Protein AF-A0A819FKQ2-F1 (afdb_monomer)

Mean predicted aligned error: 14.6 Å

Secondary structure (DSSP, 8-state):
-PPTT--EEEEEEEE-TTSSS--EEEEEEEETTS-BPPPEE-S-SEEEEEE-TTEEEEEEEEEEETTTEEEEEEEEEEE---GGGTTS---S-EEEEEEEEEE-TTT-SEEEEEEEEE-HHHHHHHTT--S--S-TTEEEEEE-SSSS-SEEEEETTTEEEEEETTEEEE-TT-EEEEEEEEEGGGGGTSS--

Nearest PDB structures (foldseek):
  7yww-assembly1_A  TM=7.918E-01  e=5.284E-02  Oryza sativa
  1ouw-assembly2_C  TM=7.781E-01  e=6.868E-02  Calystegia sepium
  1ouw-assembly1_B  TM=7.744E-01  e=2.830E-01  Calystegia sepium
  5xfi-assembly1_B  TM=7.661E-01  e=3.143E-01  Calystegia sepium
  3x0u-assembly2_B  TM=8.220E-01  e=4.085E-01  Vibrio parahaemolyticus M0605

Organism: NCBI:txid392033

pLDDT: mean 81.66, std 12.56, range [41.19, 96.44]

Sequence (193 aa):
MLNSNEEINKINLYQNLHQTNFNIVGIQFYTTNGRKTNVFGSNDGHFITESFEYYTFGYARGRQKKEKGVEMLQFIWFKQSSMEEQIATVPRKMLEMCEFTYTSLQDLKFVHANGIESSWYDLKHKFNRQGVECDSTASYYEKISKRGPELFAIVNNTSVFYHDNNKWSKYRSAANITCNLIPWSDTNLLKEP

Radius of gyration: 20.61 Å; Cα contacts (8 Å, |Δi|>4): 364; chains: 1; bounding box: 51×34×52 Å

Structure (mmCIF, N/CA/C/O backbone):
data_AF-A0A819FKQ2-F1
#
_entry.id   AF-A0A819FKQ2-F1
#
loop_
_atom_site.group_PDB
_atom_site.id
_atom_site.type_symbol
_atom_site.label_atom_id
_atom_site.label_alt_id
_atom_site.label_comp_id
_atom_site.label_asym_id
_atom_site.label_entity_id
_atom_site.label_seq_id
_atom_site.pdbx_PDB_ins_code
_atom_site.Cartn_x
_atom_site.Cartn_y
_atom_site.Cartn_z
_atom_site.occupancy
_atom_site.B_iso_or_equiv
_atom_site.auth_seq_id
_atom_site.auth_comp_id
_atom_site.auth_asym_id
_atom_site.auth_atom_id
_atom_site.pdbx_PDB_model_num
ATOM 1 N N . MET A 1 1 ? -25.771 -2.049 15.105 1.00 78.38 1 MET A N 1
ATOM 2 C CA . MET A 1 1 ? -25.857 -2.431 13.680 1.00 78.38 1 MET A CA 1
ATOM 3 C C . MET A 1 1 ? -26.210 -1.202 12.857 1.00 78.38 1 MET A C 1
ATOM 5 O O . MET A 1 1 ? -26.939 -0.345 13.357 1.00 78.38 1 MET A O 1
ATOM 9 N N . LEU A 1 2 ? -25.646 -1.093 11.652 1.00 85.12 2 LEU A N 1
ATOM 10 C CA . LEU A 1 2 ? -26.015 -0.060 10.679 1.00 85.12 2 LEU A CA 1
ATOM 11 C C . LEU A 1 2 ? -27.364 -0.419 10.047 1.00 85.12 2 LEU A C 1
ATOM 13 O O . LEU A 1 2 ? -27.685 -1.603 9.927 1.00 85.12 2 LEU A O 1
ATOM 17 N N . ASN A 1 3 ? -28.157 0.590 9.699 1.00 89.50 3 ASN A N 1
ATOM 18 C CA . ASN A 1 3 ? -29.374 0.385 8.922 1.00 89.50 3 ASN A CA 1
ATOM 19 C C . ASN A 1 3 ? -29.013 0.075 7.459 1.00 89.50 3 ASN A C 1
ATOM 21 O O . ASN A 1 3 ? -27.889 0.330 7.023 1.00 89.50 3 ASN A O 1
ATOM 25 N N . SER A 1 4 ? -29.966 -0.441 6.679 1.00 85.06 4 SER A N 1
ATOM 26 C CA . SER A 1 4 ? -29.779 -0.583 5.229 1.00 85.06 4 SER A CA 1
ATOM 27 C C . SER A 1 4 ? -29.410 0.770 4.608 1.00 85.06 4 SER A C 1
ATOM 29 O O . SER A 1 4 ? -30.073 1.768 4.889 1.00 85.06 4 SER A O 1
ATOM 31 N N . ASN A 1 5 ? -28.371 0.789 3.768 1.00 83.94 5 ASN A N 1
ATOM 32 C CA . ASN A 1 5 ? -27.800 1.979 3.109 1.00 83.94 5 ASN A CA 1
ATOM 33 C C . ASN A 1 5 ? -27.157 3.014 4.043 1.00 83.94 5 ASN A C 1
ATOM 35 O O . ASN A 1 5 ? -26.833 4.120 3.617 1.00 83.94 5 ASN A O 1
ATOM 39 N N . GLU A 1 6 ? -26.975 2.683 5.318 1.00 87.50 6 GLU A N 1
ATOM 40 C CA . GLU A 1 6 ? -26.230 3.535 6.226 1.00 87.50 6 GLU A CA 1
ATOM 41 C C . GLU A 1 6 ? -24.769 3.109 6.284 1.00 87.50 6 GLU A C 1
ATOM 43 O O . GLU A 1 6 ? -24.449 1.943 6.515 1.00 87.50 6 GLU A O 1
ATOM 48 N N . GLU A 1 7 ? -23.883 4.085 6.143 1.00 88.94 7 GLU A N 1
ATOM 49 C CA . GLU A 1 7 ? -22.445 3.867 6.074 1.00 88.94 7 GLU A CA 1
ATOM 50 C C . GLU A 1 7 ? -21.743 4.723 7.121 1.00 88.94 7 GLU A C 1
ATOM 52 O O . GLU A 1 7 ? -22.277 5.737 7.571 1.00 88.94 7 GLU A O 1
ATOM 57 N N . ILE A 1 8 ? -20.536 4.326 7.514 1.00 89.62 8 ILE A N 1
ATOM 58 C CA . ILE A 1 8 ? -19.677 5.138 8.377 1.00 89.62 8 ILE A CA 1
ATOM 59 C C . ILE A 1 8 ? -18.923 6.130 7.485 1.00 89.62 8 ILE A C 1
ATOM 61 O O . ILE A 1 8 ? -18.236 5.712 6.559 1.00 89.62 8 ILE A O 1
ATOM 65 N N . ASN A 1 9 ? -19.029 7.430 7.759 1.00 87.06 9 ASN A N 1
ATOM 66 C CA . ASN A 1 9 ? -18.394 8.4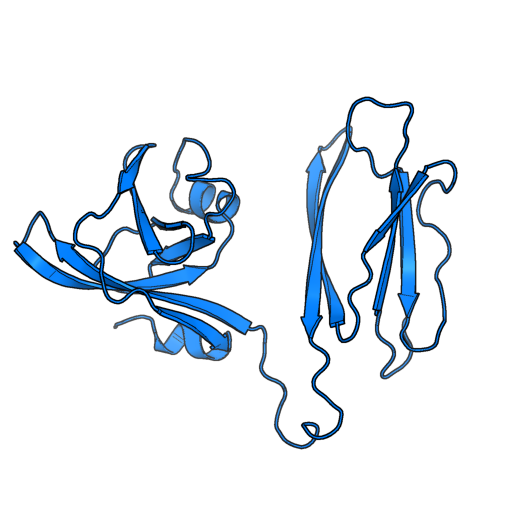96 6.965 1.00 87.06 9 ASN A CA 1
ATOM 67 C C . ASN A 1 9 ? -17.375 9.330 7.759 1.00 87.06 9 ASN A C 1
ATOM 69 O O . ASN A 1 9 ? -16.704 10.199 7.207 1.00 87.06 9 ASN A O 1
ATOM 73 N N . LYS A 1 10 ? -17.254 9.084 9.065 1.00 88.94 10 LYS A N 1
ATOM 74 C CA . LYS A 1 10 ? -16.278 9.757 9.919 1.00 88.94 10 LYS A CA 1
ATOM 75 C C . LYS A 1 10 ? -15.911 8.884 11.111 1.00 88.94 10 LYS A C 1
ATOM 77 O O . LYS A 1 10 ? -16.770 8.229 11.710 1.00 88.94 10 LYS A O 1
ATOM 82 N N . ILE A 1 11 ? -14.627 8.904 11.460 1.00 89.12 11 ILE A N 1
ATOM 83 C CA . ILE A 1 11 ? -14.084 8.218 12.629 1.00 89.12 11 ILE A CA 1
ATOM 84 C C . ILE A 1 11 ? -13.375 9.243 13.507 1.00 89.12 11 ILE A C 1
ATOM 86 O O . ILE A 1 11 ? -12.532 10.021 13.063 1.00 89.12 11 ILE A O 1
ATOM 90 N N . ASN A 1 12 ? -13.739 9.221 14.780 1.00 89.31 12 ASN A N 1
ATOM 91 C CA . ASN A 1 12 ? -13.099 9.979 15.833 1.00 89.31 12 ASN A CA 1
ATOM 92 C C . ASN A 1 12 ? -12.151 9.057 16.593 1.00 89.31 12 ASN A C 1
ATOM 94 O O . ASN A 1 12 ? -12.589 8.028 17.111 1.00 89.31 12 ASN A O 1
ATOM 98 N N . LEU A 1 13 ? -10.886 9.450 16.701 1.00 86.88 13 LEU A N 1
ATOM 99 C CA . LEU A 1 13 ? -9.883 8.784 17.522 1.00 86.88 13 LEU A CA 1
ATOM 100 C C . LEU A 1 13 ? -9.562 9.662 18.733 1.00 86.88 13 LEU A C 1
ATOM 102 O O . LEU A 1 13 ? -9.388 10.874 18.612 1.00 86.88 13 LEU A O 1
ATOM 106 N N . TYR A 1 14 ? -9.485 9.045 19.908 1.00 85.06 14 TYR A N 1
ATOM 107 C CA . TYR A 1 14 ? -9.128 9.715 21.155 1.00 85.06 14 TYR A CA 1
ATOM 108 C C . TYR A 1 14 ? -7.73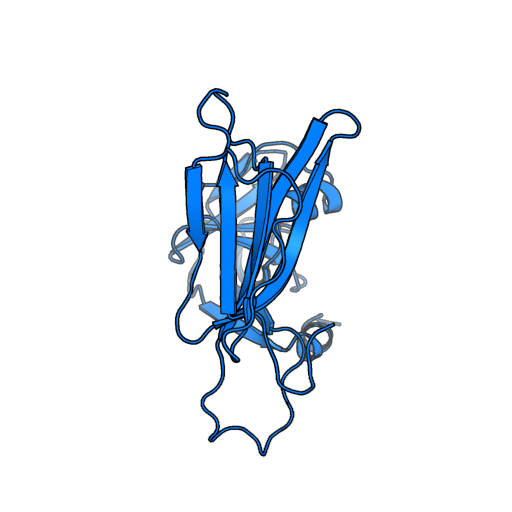4 9.260 21.561 1.00 85.06 14 TYR A C 1
ATOM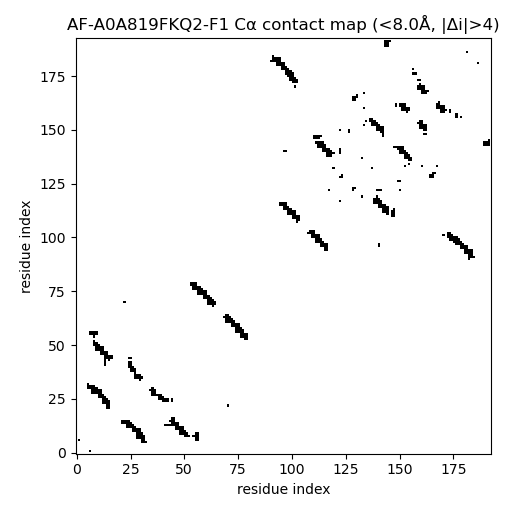 110 O O . TYR A 1 14 ? -7.515 8.065 21.754 1.00 85.06 14 TYR A O 1
ATOM 118 N N . GLN A 1 15 ? -6.796 10.196 21.690 1.00 81.69 15 GLN A N 1
ATOM 119 C CA . GLN A 1 15 ? -5.411 9.917 22.067 1.00 81.69 15 GLN A CA 1
ATOM 120 C C . GLN A 1 15 ? -5.117 10.423 23.481 1.00 81.69 15 GLN A C 1
ATOM 122 O O . GLN A 1 15 ? -5.452 11.554 23.830 1.00 81.69 15 GLN A O 1
ATOM 127 N N . ASN A 1 16 ? -4.423 9.623 24.291 1.00 80.50 16 ASN A N 1
ATOM 128 C CA . ASN A 1 16 ? -3.904 10.094 25.575 1.00 80.50 16 ASN A CA 1
ATOM 129 C C . ASN A 1 16 ? -2.637 10.945 25.371 1.00 80.50 16 ASN A C 1
ATOM 131 O O . ASN A 1 16 ? -1.602 10.417 24.967 1.00 80.50 16 ASN A O 1
ATOM 135 N N . LEU A 1 17 ? -2.704 12.248 25.672 1.00 75.19 17 LEU A N 1
ATOM 136 C CA . LEU A 1 17 ? -1.563 13.167 25.527 1.00 75.19 17 LEU A CA 1
ATOM 137 C C . LEU A 1 17 ? -0.499 13.029 26.619 1.00 75.19 17 LEU A C 1
ATOM 139 O O . LEU A 1 17 ? 0.619 13.506 26.447 1.00 75.19 17 LEU A O 1
ATOM 143 N N . HIS A 1 18 ? -0.821 12.396 27.745 1.00 76.81 18 HIS A N 1
ATOM 144 C CA . HIS A 1 18 ? 0.130 12.223 28.844 1.00 76.81 18 HIS A CA 1
ATOM 145 C C . HIS A 1 18 ? 1.130 11.088 28.588 1.00 76.81 18 HIS A C 1
ATOM 147 O O . HIS A 1 18 ? 2.005 10.836 29.415 1.00 76.81 18 HIS A O 1
ATOM 153 N N . GLN A 1 19 ? 1.012 10.393 27.454 1.00 66.31 19 GLN A N 1
ATOM 154 C CA . GLN A 1 19 ? 1.926 9.337 27.044 1.00 66.31 19 GLN A CA 1
ATOM 155 C C . GLN A 1 19 ? 2.723 9.781 25.818 1.00 66.31 19 GLN A C 1
ATOM 157 O O . GLN A 1 19 ? 2.181 10.322 24.861 1.00 66.31 19 GLN A O 1
ATOM 162 N N . THR A 1 20 ? 4.029 9.518 25.837 1.00 58.25 20 THR A N 1
ATOM 163 C CA . THR A 1 20 ? 4.958 9.873 24.751 1.00 58.25 20 THR A CA 1
ATOM 164 C C . THR A 1 20 ? 4.762 9.041 23.482 1.00 58.25 20 THR A C 1
ATOM 166 O O . THR A 1 20 ? 5.283 9.397 22.430 1.00 58.25 20 THR A O 1
ATOM 169 N N . ASN A 1 21 ? 4.000 7.948 23.562 1.00 66.38 21 ASN A N 1
ATOM 170 C CA . ASN A 1 21 ? 3.657 7.102 22.426 1.00 66.38 21 ASN A CA 1
ATOM 171 C C . ASN A 1 21 ? 2.229 7.407 21.965 1.00 66.38 21 ASN A C 1
ATOM 173 O O . ASN A 1 21 ? 1.344 7.600 22.798 1.00 66.38 21 ASN A O 1
ATOM 177 N N . PHE A 1 22 ? 1.998 7.399 20.649 1.00 66.56 22 PHE A N 1
ATOM 178 C CA . PHE A 1 22 ? 0.666 7.536 20.058 1.00 66.56 22 PHE A CA 1
ATOM 179 C C . PHE A 1 22 ? -0.226 6.377 20.524 1.00 66.56 22 PHE A C 1
ATOM 181 O O . PHE A 1 22 ? -0.156 5.273 19.988 1.00 66.56 22 PHE A O 1
ATOM 188 N N . ASN A 1 23 ? -1.006 6.611 21.581 1.00 75.31 23 ASN A N 1
ATOM 189 C CA . ASN A 1 23 ? -1.866 5.609 22.192 1.00 75.31 23 ASN A CA 1
ATOM 190 C C . ASN A 1 23 ? -3.327 6.029 22.041 1.00 75.31 23 ASN A C 1
ATOM 192 O O . ASN A 1 23 ? -3.789 6.966 22.702 1.00 75.31 23 ASN A O 1
ATOM 196 N N . ILE A 1 24 ? -4.033 5.339 21.146 1.00 78.88 24 ILE A N 1
ATOM 197 C CA . ILE A 1 24 ? -5.467 5.516 20.954 1.00 78.88 24 ILE A CA 1
ATOM 198 C C . ILE A 1 24 ? -6.189 4.858 22.127 1.00 78.88 24 ILE A C 1
ATOM 200 O O . ILE A 1 24 ? -6.173 3.640 22.284 1.00 78.88 24 ILE A O 1
ATOM 204 N N . VAL A 1 25 ? -6.827 5.682 22.950 1.00 84.44 25 VAL A N 1
ATOM 205 C CA . VAL A 1 25 ? -7.595 5.254 24.121 1.00 84.44 25 VAL A CA 1
ATOM 206 C C . VAL A 1 25 ? -9.081 5.129 23.840 1.00 84.44 25 VAL A C 1
ATOM 208 O O . VAL A 1 25 ? -9.775 4.480 24.617 1.00 84.44 25 VAL A O 1
ATOM 211 N N . GLY A 1 26 ? -9.569 5.701 22.739 1.00 86.44 26 GLY A N 1
ATOM 212 C CA . GLY A 1 26 ? -10.973 5.611 22.366 1.00 86.44 26 GLY A CA 1
ATOM 213 C C . GLY A 1 26 ? -11.215 5.743 20.871 1.00 86.44 26 GLY A C 1
ATOM 214 O O . GLY A 1 26 ? -10.432 6.362 20.150 1.00 86.44 26 GLY A O 1
ATOM 215 N N . ILE A 1 27 ? -12.338 5.195 20.415 1.00 89.81 27 ILE A N 1
ATOM 216 C CA . ILE A 1 27 ? -12.826 5.338 19.041 1.00 89.81 27 ILE A CA 1
ATOM 217 C C . ILE A 1 27 ? -14.335 5.585 19.023 1.00 89.81 27 ILE A C 1
ATOM 219 O O . ILE A 1 27 ? -15.085 5.001 19.805 1.00 89.81 27 ILE A O 1
ATOM 223 N N . GLN A 1 28 ? -14.795 6.445 18.120 1.00 92.50 28 GLN A N 1
ATOM 224 C CA . GLN A 1 28 ? -16.214 6.699 17.887 1.00 92.50 28 GLN A CA 1
ATOM 225 C C . GLN A 1 28 ? -16.494 6.821 16.391 1.00 92.50 28 GLN A C 1
ATOM 227 O O . GLN A 1 28 ? -15.731 7.439 15.654 1.00 92.50 28 GLN A O 1
ATOM 232 N N . PHE A 1 29 ? -17.610 6.249 15.949 1.00 91.75 29 PHE A N 1
ATOM 233 C CA . PHE A 1 29 ? -18.01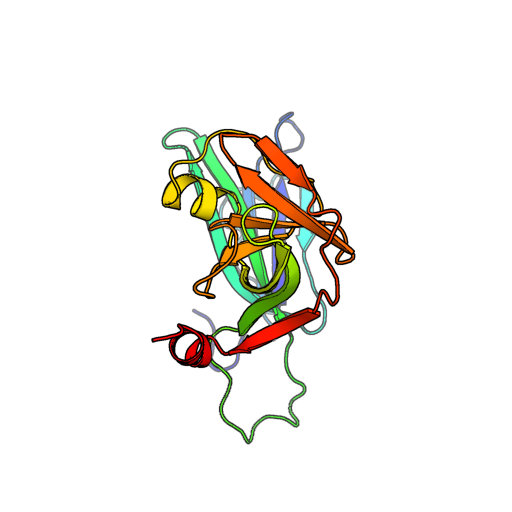0 6.233 14.546 1.00 91.75 29 PHE A CA 1
ATOM 234 C C . PHE A 1 29 ? -19.210 7.145 14.321 1.00 91.75 29 PHE A C 1
ATOM 236 O O . PHE A 1 29 ? -20.103 7.225 15.169 1.00 91.75 29 PHE A O 1
ATOM 243 N N . TYR A 1 30 ? -19.231 7.789 13.160 1.00 92.06 30 TYR A N 1
ATOM 244 C CA . TYR A 1 30 ? -20.318 8.626 12.667 1.00 92.06 30 TYR A CA 1
ATOM 245 C C . TYR A 1 30 ? -20.816 8.065 11.350 1.00 92.06 30 TYR A C 1
ATOM 247 O O . TYR A 1 30 ? -20.027 7.549 10.554 1.00 92.06 30 TYR A O 1
ATOM 255 N N . THR A 1 31 ? -22.121 8.165 11.138 1.00 91.62 31 THR A N 1
ATOM 256 C CA . THR A 1 31 ? -22.766 7.625 9.951 1.00 91.62 31 THR A CA 1
ATOM 257 C C . THR A 1 31 ? -23.278 8.709 9.016 1.00 91.62 31 THR A C 1
ATOM 259 O O . THR A 1 31 ? -23.500 9.855 9.416 1.00 91.62 31 THR A O 1
ATOM 262 N N . THR A 1 32 ? -23.540 8.320 7.769 1.00 85.69 32 THR A N 1
ATOM 263 C CA . THR A 1 32 ? -24.169 9.163 6.740 1.00 85.69 32 THR A CA 1
ATOM 264 C C . THR A 1 32 ? -25.534 9.719 7.158 1.00 85.69 32 THR A C 1
ATOM 266 O O . THR A 1 32 ? -25.914 10.795 6.710 1.00 85.69 32 THR A O 1
ATOM 269 N N . ASN A 1 33 ? -26.230 9.059 8.089 1.00 89.81 33 ASN A N 1
ATOM 270 C CA . ASN A 1 33 ? -27.509 9.511 8.649 1.00 89.81 33 ASN A CA 1
ATOM 271 C C . ASN A 1 33 ? -27.356 10.407 9.893 1.00 89.81 33 ASN A C 1
ATOM 273 O O . ASN A 1 33 ? -28.326 10.644 10.612 1.00 89.81 33 ASN A O 1
ATOM 277 N N . GLY A 1 34 ? -26.138 10.851 10.210 1.00 89.81 34 GLY A N 1
ATOM 278 C CA . GLY A 1 34 ? -25.860 11.690 11.376 1.00 89.81 34 GLY A CA 1
ATOM 279 C C . GLY A 1 34 ? -25.923 10.954 12.718 1.00 89.81 34 GLY A C 1
ATOM 280 O O . GLY A 1 34 ? -25.844 11.595 13.770 1.00 89.81 34 GLY A O 1
ATOM 281 N N . ARG A 1 35 ? -26.038 9.615 12.725 1.00 93.62 35 ARG A N 1
ATOM 282 C CA . ARG A 1 35 ? -25.929 8.836 13.965 1.00 93.62 35 ARG A CA 1
ATOM 283 C C . ARG A 1 35 ? -24.468 8.770 14.392 1.00 93.62 35 ARG A C 1
ATOM 285 O O . ARG A 1 35 ? -23.560 8.759 13.566 1.00 93.62 35 ARG A O 1
ATOM 292 N N . LYS A 1 36 ? -24.249 8.671 15.700 1.00 93.56 36 LYS A N 1
ATOM 293 C CA . LYS A 1 36 ? -22.932 8.404 16.283 1.00 93.56 36 LYS A CA 1
ATOM 294 C C . LYS A 1 36 ? -23.009 7.239 17.254 1.00 93.56 36 LYS A C 1
ATOM 296 O O . LYS A 1 36 ? -24.028 7.057 17.923 1.00 93.56 36 LYS A O 1
ATOM 301 N N . THR A 1 37 ? -21.943 6.455 17.340 1.00 91.19 37 THR A N 1
ATOM 302 C CA . THR A 1 37 ? -21.826 5.413 18.366 1.00 91.19 37 THR A CA 1
ATOM 303 C C . THR A 1 37 ? -21.465 6.022 19.719 1.00 91.19 37 THR A C 1
ATOM 305 O O . THR A 1 37 ? -21.018 7.169 19.809 1.00 91.19 37 THR A O 1
ATOM 308 N N . ASN A 1 38 ? -21.586 5.232 20.786 1.00 91.25 38 ASN A N 1
ATOM 309 C CA . ASN A 1 38 ? -20.828 5.511 22.004 1.00 91.25 38 ASN A CA 1
ATOM 310 C C . ASN A 1 38 ? -19.322 5.421 21.708 1.00 91.25 38 ASN A C 1
ATOM 312 O O . ASN A 1 38 ? -18.911 4.795 20.723 1.00 91.25 38 ASN A O 1
ATOM 316 N N . VAL A 1 39 ? -18.514 6.062 22.550 1.00 87.81 39 VAL A N 1
ATOM 317 C CA . VAL A 1 39 ? -17.059 5.901 22.499 1.00 87.81 39 VAL A CA 1
ATOM 318 C C . VAL A 1 39 ? -16.726 4.497 22.994 1.00 87.81 39 VAL A C 1
ATOM 320 O O . VAL A 1 39 ? -17.143 4.101 24.081 1.00 87.81 39 VAL A O 1
ATOM 323 N N . PHE A 1 40 ? -15.987 3.738 22.194 1.00 84.69 40 PHE A N 1
ATOM 324 C CA . PHE A 1 40 ? -15.392 2.479 22.621 1.00 84.69 40 PHE A CA 1
ATOM 325 C C . PHE A 1 40 ? -14.016 2.790 23.209 1.00 84.69 40 PHE A C 1
ATOM 327 O O . PHE A 1 40 ? -13.126 3.192 22.464 1.00 84.69 40 PHE A O 1
ATOM 334 N N . GLY A 1 41 ? -13.858 2.637 24.526 1.00 86.38 41 GLY A N 1
ATOM 335 C CA . GLY A 1 41 ? -12.649 3.019 25.266 1.00 86.38 41 GLY A CA 1
ATOM 336 C C . GLY A 1 41 ? -12.887 4.219 26.189 1.00 86.38 41 GLY A C 1
ATOM 337 O O . GLY A 1 41 ? -13.944 4.308 26.809 1.00 86.38 41 GLY A O 1
ATOM 338 N N . SER A 1 42 ? -11.914 5.126 26.287 1.00 81.12 42 SER A N 1
ATOM 339 C CA . SER A 1 42 ? -11.983 6.375 27.058 1.00 81.12 42 SER A CA 1
ATOM 340 C C . SER A 1 42 ? -12.129 7.589 26.132 1.00 81.12 42 SER A C 1
ATOM 342 O O . SER A 1 42 ? -11.542 7.649 25.051 1.00 81.12 42 SER A O 1
ATOM 344 N N . ASN A 1 43 ? -12.920 8.567 26.574 1.00 79.88 43 ASN A N 1
ATOM 345 C CA . ASN A 1 43 ? -13.079 9.881 25.951 1.00 79.88 43 ASN A CA 1
ATOM 346 C C . ASN A 1 43 ? -12.231 10.971 26.635 1.00 79.88 43 ASN A C 1
ATOM 348 O O . ASN A 1 43 ? -12.366 12.138 26.280 1.00 79.88 43 ASN A O 1
ATOM 352 N N . ASP A 1 44 ? -11.359 10.599 27.578 1.00 78.50 44 ASP A N 1
ATOM 353 C CA . ASP A 1 44 ? -10.479 11.516 28.322 1.00 78.50 44 ASP A CA 1
ATOM 354 C C . ASP A 1 44 ? -9.269 11.975 27.486 1.00 78.50 44 ASP A C 1
ATOM 356 O O . ASP A 1 44 ? -8.426 12.746 27.941 1.00 78.50 44 ASP A O 1
ATOM 360 N N . GLY A 1 45 ? -9.149 11.461 26.260 1.00 71.44 45 GLY A N 1
ATOM 361 C CA . GLY A 1 45 ? -8.094 11.807 25.318 1.00 71.44 45 GLY A CA 1
ATOM 362 C C . GLY A 1 45 ? -8.394 13.056 24.488 1.00 71.44 45 GLY A C 1
ATOM 363 O O . GLY A 1 45 ? -9.545 13.445 24.291 1.00 71.44 45 GLY A O 1
ATOM 364 N N . HIS A 1 46 ? -7.342 13.647 23.920 1.00 74.06 46 HIS A N 1
ATOM 365 C CA . HIS A 1 46 ? -7.497 14.661 22.884 1.00 74.06 46 HIS A CA 1
ATOM 366 C C . HIS A 1 46 ? -8.049 14.058 21.599 1.00 74.06 46 HIS A C 1
ATOM 368 O O . HIS A 1 46 ? -7.760 12.918 21.228 1.00 74.06 46 HIS A O 1
ATOM 374 N N . PHE A 1 47 ? -8.838 14.878 20.919 1.00 70.12 47 PHE A N 1
ATOM 375 C CA . PHE A 1 47 ? -9.579 14.495 19.739 1.00 70.12 47 PHE A CA 1
ATOM 376 C C . PHE A 1 47 ? -8.727 14.600 18.468 1.00 70.12 47 PHE A C 1
ATOM 378 O O . PHE A 1 47 ? -8.236 15.679 18.138 1.00 70.12 47 PHE A O 1
ATOM 385 N N . ILE A 1 48 ? -8.612 13.492 17.733 1.00 69.19 48 ILE A N 1
ATOM 386 C CA . ILE A 1 48 ? -8.085 13.447 16.368 1.00 69.19 48 ILE A CA 1
ATOM 387 C C . ILE A 1 48 ? -9.208 12.954 15.459 1.00 69.19 48 ILE A C 1
ATOM 389 O O . ILE A 1 48 ? -9.804 11.901 15.690 1.00 69.19 48 ILE A O 1
ATOM 393 N N . THR A 1 49 ? -9.524 13.742 14.435 1.00 65.94 49 THR A N 1
ATOM 394 C CA . THR A 1 49 ? -10.566 13.408 13.467 1.00 65.94 49 THR A CA 1
ATOM 395 C C . THR A 1 49 ? -9.946 12.914 12.177 1.00 65.94 49 THR A C 1
ATOM 397 O O . THR A 1 49 ? -9.060 13.564 11.632 1.00 65.94 49 THR A O 1
ATOM 400 N N . GLU A 1 50 ? -10.494 11.833 11.640 1.00 66.12 50 GLU A N 1
ATOM 401 C CA . GLU A 1 50 ? -10.339 11.486 10.234 1.00 66.12 50 GLU A CA 1
ATOM 402 C C . GLU A 1 50 ? -11.742 11.475 9.618 1.00 66.12 50 GLU A C 1
ATOM 404 O O . GLU A 1 50 ? -12.568 10.595 9.877 1.00 66.12 50 GLU A O 1
ATOM 409 N N . SER A 1 51 ? -12.060 12.535 8.875 1.00 63.38 51 SER A N 1
ATOM 410 C CA . SER A 1 51 ? -13.251 12.601 8.029 1.00 63.38 51 SER A CA 1
ATOM 411 C C . SER A 1 51 ? -12.816 12.924 6.616 1.00 63.38 51 SER A C 1
ATOM 413 O O . SER A 1 51 ? -12.107 13.906 6.402 1.00 63.38 51 SER A O 1
ATOM 415 N N . PHE A 1 52 ? -13.282 12.123 5.672 1.00 69.06 52 PHE A N 1
ATOM 416 C CA . PHE A 1 52 ? -13.014 12.312 4.260 1.00 69.06 52 PHE A CA 1
ATOM 417 C C . PHE A 1 52 ? -14.360 12.540 3.578 1.00 69.06 52 PHE A C 1
ATOM 419 O O . PHE A 1 52 ? -15.183 11.628 3.497 1.00 69.06 52 PHE A O 1
ATOM 426 N N . GLU A 1 53 ? -14.623 13.777 3.151 1.00 72.25 53 GLU A N 1
ATOM 427 C CA . GLU A 1 53 ? -15.827 14.072 2.372 1.00 72.25 53 GLU A CA 1
ATOM 428 C C . GLU A 1 53 ? -15.850 13.194 1.118 1.00 72.25 53 GLU A C 1
ATOM 430 O O . GLU A 1 53 ? -14.815 13.007 0.479 1.00 72.25 53 GLU A O 1
ATOM 435 N N . TYR A 1 54 ? -17.024 12.661 0.769 1.00 75.00 54 TYR A N 1
ATOM 436 C CA . TYR A 1 54 ? -17.221 11.743 -0.362 1.00 75.00 54 TYR A CA 1
ATOM 437 C C . TYR A 1 54 ? -16.556 10.371 -0.213 1.00 75.00 54 TYR A C 1
ATOM 439 O O . TYR A 1 54 ? -16.399 9.669 -1.209 1.00 75.00 54 TYR A O 1
ATOM 447 N N . TYR A 1 55 ? -16.173 9.964 0.999 1.00 78.69 55 TYR A N 1
ATOM 448 C CA . TYR A 1 55 ? -15.677 8.618 1.263 1.00 78.69 55 TYR A CA 1
ATOM 449 C C . TYR A 1 55 ? -16.461 7.932 2.380 1.00 78.69 55 TYR A C 1
ATOM 451 O O . TYR A 1 55 ? -16.929 8.559 3.332 1.00 78.69 55 TYR A O 1
ATOM 459 N N . THR A 1 56 ? -16.559 6.612 2.282 1.00 84.00 56 THR A N 1
ATOM 460 C CA . THR A 1 56 ? -17.116 5.743 3.313 1.00 84.00 56 THR A CA 1
ATOM 461 C C . THR A 1 56 ? -16.073 4.788 3.826 1.00 84.00 56 THR A C 1
ATOM 463 O O . THR A 1 56 ? -15.172 4.343 3.116 1.00 84.00 56 THR A O 1
ATOM 466 N N . PHE A 1 57 ? -16.170 4.489 5.108 1.00 82.25 57 PHE A N 1
ATOM 467 C CA . PHE A 1 57 ? -15.303 3.524 5.741 1.00 82.25 57 PHE A CA 1
ATOM 468 C C . PHE A 1 57 ? -15.612 2.130 5.193 1.00 82.25 57 PHE A C 1
ATOM 470 O O . PHE A 1 57 ? -16.733 1.635 5.303 1.00 82.25 57 PHE A O 1
ATOM 477 N N . GLY A 1 58 ? -14.590 1.497 4.626 1.00 80.81 58 GLY A N 1
ATOM 478 C CA . GLY A 1 58 ? -14.654 0.129 4.145 1.00 80.81 58 GLY A CA 1
ATOM 479 C C . GLY A 1 58 ? -14.332 -0.866 5.247 1.00 80.81 58 GLY A C 1
ATOM 480 O O . GLY A 1 58 ? -15.176 -1.646 5.682 1.00 80.81 58 GLY A O 1
ATOM 481 N N . TYR A 1 59 ? -13.076 -0.855 5.686 1.00 81.56 59 TYR A N 1
ATOM 482 C CA . TYR A 1 59 ? -12.595 -1.727 6.751 1.00 81.56 59 TYR A CA 1
ATOM 483 C C . TYR A 1 59 ? -11.385 -1.121 7.460 1.00 81.56 59 TYR A C 1
ATOM 485 O O . TYR A 1 59 ? -10.704 -0.238 6.941 1.00 81.56 59 TYR A O 1
ATOM 493 N N . ALA A 1 60 ? -11.104 -1.624 8.659 1.00 82.19 60 ALA A N 1
ATOM 494 C CA . ALA A 1 60 ? -9.897 -1.305 9.402 1.00 82.19 60 ALA A CA 1
ATOM 495 C C . ALA A 1 60 ? -9.000 -2.540 9.440 1.00 82.19 60 ALA A C 1
ATOM 497 O O . ALA A 1 60 ? -9.480 -3.667 9.582 1.00 82.19 60 ALA A O 1
ATOM 498 N N . ARG A 1 61 ? -7.691 -2.329 9.337 1.00 83.50 61 ARG A N 1
ATOM 499 C CA . ARG A 1 61 ? -6.685 -3.355 9.623 1.00 83.50 61 ARG A CA 1
ATOM 500 C C . ARG A 1 61 ? -5.712 -2.830 10.660 1.00 83.50 61 ARG A C 1
ATOM 502 O O . ARG A 1 61 ? -5.554 -1.625 10.812 1.00 83.50 61 ARG A O 1
ATOM 509 N N . GLY A 1 62 ? -5.066 -3.729 11.383 1.00 82.25 62 GLY A N 1
ATOM 510 C CA . GLY A 1 62 ? -4.164 -3.313 12.440 1.00 82.25 62 GLY A CA 1
ATOM 511 C C . GLY A 1 62 ? -3.290 -4.431 12.962 1.00 82.25 62 GLY A C 1
ATOM 512 O O . GLY A 1 62 ? -3.451 -5.597 12.602 1.00 82.25 62 GLY A O 1
ATOM 513 N N . ARG A 1 63 ? -2.361 -4.050 13.837 1.00 81.00 63 ARG A N 1
ATOM 514 C CA . ARG A 1 63 ? -1.486 -4.971 14.561 1.00 81.00 63 ARG A CA 1
ATOM 515 C C . ARG A 1 63 ? -1.784 -4.875 16.046 1.00 81.00 63 ARG A C 1
ATOM 517 O O . ARG A 1 63 ? -1.827 -3.780 16.600 1.00 81.00 63 ARG A O 1
ATOM 524 N N . GLN A 1 64 ? -1.947 -6.022 16.693 1.00 80.12 64 GLN A N 1
ATOM 525 C CA . GLN A 1 64 ? -2.097 -6.116 18.140 1.00 80.12 64 GLN A CA 1
ATOM 526 C C . GLN A 1 64 ? -0.818 -6.685 18.756 1.00 80.12 64 GLN A C 1
ATOM 528 O O . GLN A 1 64 ? -0.271 -7.676 18.271 1.00 80.12 64 GLN A O 1
ATOM 533 N N . LYS A 1 65 ? -0.359 -6.091 19.859 1.00 78.88 65 LYS A N 1
ATOM 534 C CA . LYS A 1 65 ? 0.642 -6.693 20.744 1.00 78.88 65 LYS A CA 1
ATOM 535 C C . LYS A 1 65 ? -0.075 -7.414 21.875 1.00 78.88 65 LYS A C 1
ATOM 537 O O . LYS A 1 65 ? -0.931 -6.830 22.536 1.00 78.88 65 LYS A O 1
ATOM 542 N N . LYS A 1 66 ? 0.327 -8.664 22.123 1.00 75.69 66 LYS A N 1
ATOM 543 C CA . LYS A 1 66 ? -0.314 -9.597 23.068 1.00 75.69 66 LYS A CA 1
ATOM 544 C C . LYS A 1 66 ? -0.564 -8.999 24.464 1.00 75.69 66 LYS A C 1
ATOM 546 O O . LYS A 1 66 ? -1.544 -9.355 25.099 1.00 75.69 66 LYS A O 1
ATOM 551 N N . GLU A 1 67 ? 0.276 -8.055 24.894 1.00 77.88 67 GLU A N 1
ATOM 552 C CA . GLU A 1 67 ? 0.230 -7.438 26.230 1.00 77.88 67 GLU A CA 1
ATOM 553 C C . GLU A 1 67 ? -0.055 -5.927 26.229 1.00 77.88 67 GLU A C 1
ATOM 555 O O . GLU A 1 67 ? -0.238 -5.339 27.289 1.00 77.88 67 GLU A O 1
ATOM 560 N N . LYS A 1 68 ? -0.066 -5.268 25.061 1.00 69.31 68 LYS A N 1
ATOM 561 C CA . LYS A 1 68 ? -0.153 -3.794 24.963 1.00 69.31 68 LYS A CA 1
ATOM 562 C C . LYS A 1 68 ? -1.356 -3.293 24.165 1.00 69.31 68 LYS A C 1
ATOM 564 O O . LYS A 1 68 ? -1.481 -2.095 23.949 1.00 69.31 68 LYS A O 1
ATOM 569 N N . GLY A 1 69 ? -2.233 -4.200 23.737 1.00 72.00 69 GLY A N 1
ATOM 570 C CA . GLY A 1 69 ? -3.404 -3.848 22.943 1.00 72.00 69 GLY A CA 1
ATOM 571 C C . GLY A 1 69 ? -3.053 -3.538 21.490 1.00 72.00 69 GLY A C 1
ATOM 572 O O . GLY A 1 69 ? -2.118 -4.112 20.921 1.00 72.00 69 GLY A O 1
ATOM 573 N N . VAL A 1 70 ? -3.859 -2.683 20.867 1.00 72.81 70 VAL A N 1
ATOM 574 C CA . VAL A 1 70 ? -3.725 -2.321 19.455 1.00 72.81 70 VAL A CA 1
ATOM 575 C C . VAL A 1 70 ? -2.553 -1.356 19.287 1.00 72.81 70 VAL A C 1
ATOM 577 O O . VAL A 1 70 ? -2.547 -0.270 19.849 1.00 72.81 70 VAL A O 1
ATOM 580 N N . GLU A 1 71 ? -1.541 -1.771 18.531 1.00 73.81 71 GLU A N 1
ATOM 581 C CA . GLU A 1 71 ? -0.322 -0.991 18.295 1.00 73.81 71 GLU A CA 1
ATOM 582 C C . GLU A 1 71 ? -0.447 -0.086 17.068 1.00 73.81 71 GLU A C 1
ATOM 584 O O . GLU A 1 71 ? 0.133 0.993 17.026 1.00 73.81 71 GLU A O 1
ATOM 589 N N . MET A 1 72 ? -1.180 -0.544 16.055 1.00 77.06 72 MET A N 1
ATOM 590 C CA . MET A 1 72 ? -1.379 0.184 14.809 1.00 77.06 72 MET A CA 1
ATOM 591 C C . MET A 1 72 ? -2.780 -0.098 14.282 1.00 77.06 72 MET A C 1
ATOM 593 O O . MET A 1 72 ? -3.219 -1.249 14.292 1.00 77.06 72 MET A O 1
ATOM 597 N N . LEU A 1 73 ? -3.447 0.953 13.813 1.00 79.12 73 LEU A N 1
ATOM 598 C CA . LEU A 1 73 ? -4.699 0.900 13.070 1.00 79.12 73 LEU A CA 1
ATOM 599 C C . LEU A 1 73 ? -4.527 1.685 11.780 1.00 79.12 73 LEU A C 1
ATOM 601 O O . LEU A 1 73 ? -4.010 2.797 11.789 1.00 79.12 73 LEU A O 1
ATOM 605 N N . GLN A 1 74 ? -4.993 1.099 10.689 1.00 82.00 74 GLN A N 1
ATOM 606 C CA . GLN A 1 74 ? -5.145 1.752 9.406 1.00 82.00 74 GLN A CA 1
ATOM 607 C C . GLN A 1 74 ? -6.603 1.624 8.977 1.00 82.00 74 GLN A C 1
ATOM 609 O O . GLN A 1 74 ? -7.143 0.514 8.913 1.00 82.00 74 GLN A O 1
ATOM 614 N N . PHE A 1 75 ? -7.223 2.758 8.670 1.00 83.25 75 PHE A N 1
ATOM 615 C CA . PHE A 1 75 ? -8.584 2.837 8.155 1.00 83.25 75 PHE A CA 1
ATOM 616 C C . PHE A 1 75 ? -8.538 2.925 6.633 1.00 83.25 75 PHE A C 1
ATOM 618 O O . PHE A 1 75 ? -7.809 3.741 6.073 1.00 83.25 75 PHE A O 1
ATOM 625 N N . ILE A 1 76 ? -9.290 2.055 5.967 1.00 80.75 76 ILE A N 1
ATOM 626 C CA . ILE A 1 76 ? -9.408 2.036 4.513 1.00 80.75 76 ILE A CA 1
ATOM 627 C C . ILE A 1 76 ? -10.763 2.618 4.140 1.00 80.75 76 ILE A C 1
ATOM 629 O O . ILE A 1 76 ? -11.805 2.165 4.622 1.00 80.75 76 ILE A O 1
ATOM 633 N N . TRP A 1 77 ? -10.721 3.624 3.274 1.00 83.31 77 TRP A N 1
ATOM 634 C CA . TRP A 1 77 ? -11.867 4.408 2.846 1.00 83.31 77 TRP A CA 1
ATOM 635 C C . TRP A 1 77 ? -12.136 4.173 1.358 1.00 83.31 77 TRP A C 1
ATOM 637 O O . TRP A 1 77 ? -11.204 4.103 0.558 1.00 83.31 77 TRP A O 1
ATOM 647 N N . PHE A 1 78 ? -13.405 4.070 0.979 1.00 79.06 78 PHE A N 1
ATOM 648 C CA . PHE A 1 78 ? -13.855 3.955 -0.405 1.00 79.06 78 PHE A CA 1
ATOM 649 C C . PHE A 1 78 ? -14.541 5.241 -0.832 1.00 79.06 78 PHE A C 1
ATOM 651 O O . PHE A 1 78 ? -15.323 5.799 -0.072 1.00 79.06 78 PHE A O 1
ATOM 658 N N . LYS A 1 79 ? -14.262 5.719 -2.045 1.00 79.31 79 LYS A N 1
ATOM 659 C CA . LYS A 1 79 ? -14.947 6.890 -2.591 1.00 79.31 79 LYS A CA 1
ATOM 660 C C . LYS A 1 79 ? -16.414 6.530 -2.841 1.00 79.31 79 LYS A C 1
ATOM 662 O O . LYS A 1 79 ? -16.688 5.536 -3.508 1.00 79.31 79 LYS A O 1
ATOM 667 N N . GLN A 1 80 ? -17.341 7.326 -2.320 1.00 70.00 80 GLN A N 1
ATOM 668 C CA . GLN A 1 80 ? -18.754 7.231 -2.661 1.00 70.00 80 GLN A CA 1
ATOM 669 C C . GLN A 1 80 ? -18.905 7.610 -4.136 1.00 70.00 80 GLN A C 1
ATOM 671 O O . GLN A 1 80 ? -18.723 8.772 -4.506 1.00 70.00 80 GLN A O 1
ATOM 676 N N . SER A 1 81 ? -19.200 6.625 -4.986 1.00 59.44 81 SER A N 1
ATOM 677 C CA . SER A 1 81 ? -19.687 6.892 -6.340 1.00 59.44 81 SER A CA 1
ATOM 678 C C . SER A 1 81 ? -20.927 7.775 -6.231 1.00 59.44 81 SER A C 1
ATOM 680 O O . SER A 1 81 ? -21.827 7.487 -5.435 1.00 59.44 81 SER A O 1
ATOM 682 N N . SER A 1 82 ? -20.977 8.867 -6.996 1.00 53.16 82 SER A N 1
ATOM 683 C CA . SER A 1 82 ? -22.187 9.680 -7.097 1.00 53.16 82 SER A CA 1
ATOM 684 C C . SER A 1 82 ? -23.361 8.777 -7.487 1.00 53.16 82 SER A C 1
ATOM 686 O O . SER A 1 82 ? -23.211 7.829 -8.258 1.00 53.16 82 SER A O 1
ATOM 688 N N . MET A 1 83 ? -24.543 9.060 -6.937 1.00 44.50 83 MET A N 1
ATOM 689 C CA . MET A 1 83 ? -25.768 8.259 -7.097 1.00 44.50 83 MET A CA 1
ATOM 690 C C . MET A 1 83 ? -26.210 8.003 -8.556 1.00 44.50 83 MET A C 1
ATOM 692 O O . MET A 1 83 ? -27.161 7.259 -8.771 1.00 44.50 83 MET A O 1
ATOM 696 N N . GLU A 1 84 ? -25.530 8.564 -9.556 1.00 47.03 84 GLU A N 1
ATOM 697 C CA . GLU A 1 84 ? -25.781 8.327 -10.981 1.00 47.03 84 GLU A CA 1
ATOM 698 C C . GLU A 1 84 ? -25.156 7.020 -11.519 1.00 47.03 84 GLU A C 1
ATOM 700 O O . GLU A 1 84 ? -25.546 6.564 -12.590 1.00 47.03 84 GLU A O 1
ATOM 705 N N . GLU A 1 85 ? -24.271 6.341 -10.775 1.00 46.28 85 GLU A N 1
ATOM 706 C CA . GLU A 1 85 ? -23.662 5.057 -11.194 1.00 46.28 85 GLU A CA 1
ATOM 707 C C . GLU A 1 85 ? -24.433 3.790 -10.746 1.00 46.28 85 GLU A C 1
ATOM 709 O O . GLU A 1 85 ? -23.964 2.666 -10.929 1.00 46.28 85 GLU A O 1
ATOM 714 N N . GLN A 1 86 ? -25.642 3.912 -10.183 1.00 42.25 86 GLN A N 1
ATOM 715 C CA . GLN A 1 86 ? -26.355 2.790 -9.538 1.00 42.25 86 GLN A CA 1
ATOM 716 C C . GLN A 1 86 ? -27.049 1.763 -10.468 1.00 42.25 86 GLN A C 1
ATOM 718 O O . GLN A 1 86 ? -27.903 1.011 -9.999 1.00 42.25 86 GLN A O 1
ATOM 723 N N . ILE A 1 87 ? -26.693 1.647 -11.756 1.00 42.25 87 ILE A N 1
ATOM 724 C CA . ILE A 1 87 ? -27.264 0.599 -12.645 1.00 42.25 87 ILE A CA 1
ATOM 725 C C . ILE A 1 87 ? -26.222 -0.403 -13.188 1.00 42.25 87 ILE A C 1
ATOM 727 O O . ILE A 1 87 ? -26.585 -1.366 -13.856 1.00 42.25 87 ILE A O 1
ATOM 731 N N . ALA A 1 88 ? -24.941 -0.313 -12.819 1.00 41.19 88 ALA A N 1
ATOM 732 C CA . ALA A 1 88 ? -23.957 -1.323 -13.228 1.00 41.19 88 ALA A CA 1
ATOM 733 C C . ALA A 1 88 ? -23.152 -1.858 -12.036 1.00 41.19 88 ALA A C 1
ATOM 735 O O . ALA A 1 88 ? -22.249 -1.203 -11.536 1.00 41.19 88 ALA A O 1
ATOM 736 N N . THR A 1 89 ? -23.507 -3.069 -11.589 1.00 45.28 89 THR A N 1
ATOM 737 C CA . THR A 1 89 ? -22.633 -4.065 -10.928 1.00 45.28 89 THR A CA 1
ATOM 738 C C . THR A 1 89 ? -21.344 -3.521 -10.293 1.00 45.28 89 THR A C 1
ATOM 740 O O . THR A 1 89 ? -20.297 -3.475 -10.933 1.00 45.28 89 THR A O 1
ATOM 743 N N . VAL A 1 90 ? -21.431 -3.179 -9.005 1.00 41.22 90 VAL A N 1
ATOM 744 C CA . VAL A 1 90 ? -20.319 -2.775 -8.126 1.00 41.22 90 VAL A CA 1
ATOM 745 C C . VAL A 1 90 ? -19.073 -3.655 -8.341 1.00 41.22 90 VAL A C 1
ATOM 747 O O . VAL A 1 90 ? -19.163 -4.877 -8.151 1.00 41.22 90 VAL A O 1
ATOM 750 N N . PRO A 1 91 ? -17.890 -3.098 -8.669 1.00 46.28 91 PRO A N 1
ATOM 751 C CA . PRO A 1 91 ? -16.675 -3.890 -8.724 1.00 46.28 91 PRO A CA 1
ATOM 752 C C . PRO A 1 91 ? -16.226 -4.270 -7.314 1.00 46.28 91 PRO A C 1
ATOM 754 O O . PRO A 1 91 ? -15.983 -3.442 -6.436 1.00 46.28 91 PRO A O 1
ATOM 757 N N . ARG A 1 92 ? -16.098 -5.581 -7.134 1.00 59.84 92 ARG A N 1
ATOM 758 C CA . ARG A 1 92 ? -15.365 -6.274 -6.073 1.00 59.84 92 ARG A CA 1
ATOM 759 C C . ARG A 1 92 ? -14.002 -5.599 -5.855 1.00 59.84 92 ARG A C 1
ATOM 761 O O . ARG A 1 92 ? -13.295 -5.418 -6.836 1.00 59.84 92 ARG A O 1
ATOM 768 N N . LYS A 1 93 ? -13.646 -5.287 -4.597 1.00 72.69 93 LYS A N 1
ATOM 769 C CA . LYS A 1 93 ? -12.298 -4.929 -4.086 1.00 72.69 93 LYS A CA 1
ATOM 770 C C . LYS A 1 93 ? -11.300 -4.491 -5.178 1.00 72.69 93 LYS A C 1
ATOM 772 O O . LYS A 1 93 ? -10.734 -5.340 -5.853 1.00 72.69 93 LYS A O 1
ATOM 777 N N . MET A 1 94 ? -11.046 -3.195 -5.327 1.00 77.38 94 MET A N 1
ATOM 778 C CA . MET A 1 94 ? -10.010 -2.716 -6.252 1.00 77.38 94 MET A CA 1
ATOM 779 C C . MET A 1 94 ? -8.607 -2.976 -5.684 1.00 77.38 94 MET A C 1
ATOM 781 O O . MET A 1 94 ? -8.406 -2.930 -4.468 1.00 77.38 94 MET A O 1
ATOM 785 N N . LEU A 1 95 ? -7.646 -3.245 -6.562 1.00 83.81 95 LEU A N 1
ATOM 786 C CA . LEU A 1 95 ? -6.221 -3.353 -6.257 1.00 83.81 95 LEU A CA 1
ATOM 787 C C . LEU A 1 95 ? -5.441 -2.418 -7.171 1.00 83.81 95 LEU A C 1
ATOM 789 O O . LEU A 1 95 ? -5.780 -2.296 -8.344 1.00 83.81 95 LEU A O 1
ATOM 793 N N . GLU A 1 96 ? -4.381 -1.798 -6.665 1.00 88.25 96 GLU A N 1
ATOM 794 C CA . GLU A 1 96 ? -3.433 -1.108 -7.531 1.00 88.25 96 GLU A CA 1
ATOM 795 C C . GLU A 1 96 ? -2.502 -2.133 -8.182 1.00 88.25 96 GLU A C 1
ATOM 797 O O . GLU A 1 96 ? -1.923 -3.000 -7.521 1.00 88.25 96 GLU A O 1
ATOM 802 N N . MET A 1 97 ? -2.393 -2.058 -9.503 1.00 90.88 97 MET A N 1
ATOM 803 C CA . MET A 1 97 ? -1.428 -2.807 -10.285 1.00 90.88 97 MET A CA 1
ATOM 804 C C . MET A 1 97 ? -0.483 -1.818 -10.937 1.00 90.88 97 MET A C 1
ATOM 806 O O . MET A 1 97 ? -0.931 -0.875 -11.589 1.00 90.88 97 MET A O 1
ATOM 810 N N . CYS A 1 98 ? 0.812 -2.087 -10.828 1.00 90.94 98 CYS A N 1
ATOM 811 C CA . CYS A 1 98 ? 1.808 -1.345 -11.577 1.00 90.94 98 CYS A CA 1
ATOM 812 C C . CYS A 1 98 ? 2.549 -2.235 -12.551 1.00 90.94 98 CYS A C 1
ATOM 814 O O . CYS A 1 98 ? 2.847 -3.397 -12.270 1.00 90.94 98 CYS A O 1
ATOM 816 N N . GLU A 1 99 ? 2.895 -1.645 -13.681 1.00 92.56 99 GLU A N 1
ATOM 817 C CA . GLU A 1 99 ? 3.734 -2.233 -14.702 1.00 92.56 99 GLU A CA 1
ATOM 818 C C . GLU A 1 99 ? 4.863 -1.287 -15.084 1.00 92.56 99 GLU A C 1
ATOM 820 O O . GLU A 1 99 ? 4.750 -0.065 -14.987 1.00 92.56 99 GLU A O 1
ATOM 825 N N . PHE A 1 100 ? 5.982 -1.866 -15.495 1.00 91.62 100 PHE A N 1
ATOM 826 C CA . PHE A 1 100 ? 7.126 -1.133 -16.002 1.00 91.62 100 PHE A CA 1
ATOM 827 C C . PHE A 1 100 ? 7.943 -2.025 -16.931 1.00 91.62 100 PHE A C 1
ATOM 829 O O . PHE A 1 100 ? 7.853 -3.254 -16.929 1.00 91.62 100 PHE A O 1
ATOM 836 N N . THR A 1 101 ? 8.794 -1.390 -17.721 1.00 91.94 101 THR A N 1
ATOM 837 C CA . THR A 1 101 ? 9.777 -2.074 -18.563 1.00 91.94 101 THR A CA 1
ATOM 838 C C . THR A 1 101 ? 11.174 -1.817 -18.033 1.00 91.94 101 THR A C 1
ATOM 840 O O . THR A 1 101 ? 11.442 -0.740 -17.509 1.00 91.94 101 THR A O 1
ATOM 843 N N . TYR A 1 102 ? 12.072 -2.790 -18.147 1.00 90.75 102 TYR A N 1
ATOM 844 C CA . TYR A 1 102 ? 13.474 -2.623 -17.772 1.00 90.75 102 TYR A CA 1
ATOM 845 C C . TYR A 1 102 ? 14.390 -3.479 -18.649 1.00 90.75 102 TYR A C 1
ATOM 847 O O . TYR A 1 102 ? 13.969 -4.477 -19.235 1.00 90.75 102 TYR A O 1
ATOM 855 N N . THR A 1 103 ? 15.666 -3.108 -18.729 1.00 88.94 103 THR A N 1
ATOM 856 C CA . THR A 1 103 ? 16.696 -3.948 -19.358 1.00 88.94 103 THR A CA 1
ATOM 857 C C . THR A 1 103 ? 17.269 -4.904 -18.317 1.00 88.94 103 THR A C 1
ATOM 859 O O . THR A 1 103 ? 17.870 -4.452 -17.338 1.00 88.94 103 THR A O 1
ATOM 862 N N . SER A 1 104 ? 17.092 -6.212 -18.523 1.00 80.88 104 SER A N 1
ATOM 863 C CA . SER A 1 104 ? 17.672 -7.243 -17.653 1.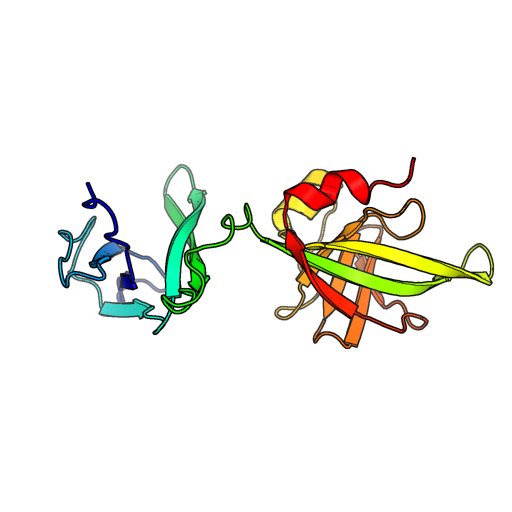00 80.88 104 SER A CA 1
ATOM 864 C C . SER A 1 104 ? 19.196 -7.235 -17.738 1.00 80.88 104 SER A C 1
ATOM 866 O O . SER A 1 104 ? 19.755 -7.227 -18.832 1.00 80.88 104 SER A O 1
ATOM 868 N N . LEU A 1 105 ? 19.870 -7.294 -16.587 1.00 74.50 105 LEU A N 1
ATOM 869 C CA . LEU A 1 105 ? 21.331 -7.403 -16.535 1.00 74.50 105 LEU A CA 1
ATOM 870 C C . LEU A 1 105 ? 21.838 -8.773 -17.006 1.00 74.50 105 LEU A C 1
ATOM 872 O O . LEU A 1 105 ? 22.961 -8.857 -17.485 1.00 74.50 105 LEU A O 1
ATOM 876 N N . GLN A 1 106 ? 21.030 -9.829 -16.869 1.00 76.38 106 GLN A N 1
ATOM 877 C CA . GLN A 1 106 ? 21.429 -11.191 -17.248 1.00 76.38 106 GLN A CA 1
ATOM 878 C C . GLN A 1 106 ? 21.368 -11.397 -18.763 1.00 76.38 106 GLN A C 1
ATOM 880 O O . GLN A 1 106 ? 22.303 -11.928 -19.351 1.00 76.38 106 GLN A O 1
ATOM 885 N N . ASP A 1 107 ? 20.290 -10.921 -19.393 1.00 77.50 107 ASP A N 1
ATOM 886 C CA . ASP A 1 107 ? 19.998 -11.231 -20.798 1.00 77.50 107 ASP A CA 1
ATOM 887 C C . ASP A 1 107 ? 20.174 -10.036 -21.742 1.00 77.50 107 ASP A C 1
ATOM 889 O O . ASP A 1 107 ? 20.018 -10.195 -22.952 1.00 77.50 107 ASP A O 1
ATOM 893 N N . LEU A 1 108 ? 20.421 -8.832 -21.205 1.00 80.25 108 LEU A N 1
ATOM 894 C CA . LEU A 1 108 ? 20.475 -7.560 -21.946 1.00 80.25 108 LEU A CA 1
ATOM 895 C C . LEU A 1 108 ? 19.246 -7.307 -22.839 1.00 80.25 108 LEU A C 1
ATOM 897 O O . LEU A 1 108 ? 19.311 -6.600 -23.843 1.00 80.25 108 LEU A O 1
ATOM 901 N N . LYS A 1 109 ? 18.099 -7.878 -22.461 1.00 84.62 109 LYS A N 1
ATOM 902 C CA . LYS A 1 109 ? 16.822 -7.756 -23.171 1.00 84.62 109 LYS A CA 1
ATOM 903 C C . LYS A 1 109 ? 15.852 -6.872 -22.405 1.00 84.62 109 LYS A C 1
ATOM 905 O O . LYS A 1 109 ? 15.896 -6.808 -21.174 1.00 84.62 109 LYS A O 1
ATOM 910 N N . PHE A 1 110 ? 14.953 -6.239 -23.155 1.00 83.12 110 PHE A N 1
ATOM 911 C CA . PHE A 1 110 ? 13.783 -5.577 -22.596 1.00 83.12 110 PHE A CA 1
ATOM 912 C C . PHE A 1 110 ? 12.855 -6.615 -21.973 1.00 83.12 110 PHE A C 1
ATOM 914 O O . PHE A 1 110 ? 12.499 -7.617 -22.597 1.00 83.12 110 PHE A O 1
ATOM 921 N N . VAL A 1 111 ? 12.493 -6.367 -20.723 1.00 87.06 111 VAL A N 1
ATOM 922 C CA . VAL A 1 111 ? 11.585 -7.186 -19.936 1.00 87.06 111 VAL A CA 1
ATOM 923 C C . VAL A 1 111 ? 10.450 -6.293 -19.466 1.00 87.06 111 VAL A C 1
ATOM 925 O O . VAL A 1 111 ? 10.689 -5.213 -18.930 1.00 87.06 111 VAL A O 1
ATOM 928 N N . HIS A 1 112 ? 9.222 -6.753 -19.679 1.00 89.00 112 HIS A N 1
ATOM 929 C CA . HIS A 1 112 ? 8.034 -6.194 -19.049 1.00 89.00 112 HIS A CA 1
ATOM 930 C C . HIS A 1 112 ? 7.827 -6.890 -17.702 1.00 89.00 112 HIS A C 1
ATOM 932 O O . HIS A 1 112 ? 7.972 -8.112 -17.601 1.00 89.00 112 HIS A O 1
ATOM 938 N N . ALA A 1 113 ? 7.579 -6.098 -16.666 1.00 89.31 113 ALA A N 1
ATOM 939 C CA . ALA A 1 113 ? 7.292 -6.567 -15.325 1.00 89.31 113 ALA A CA 1
ATOM 940 C C . ALA A 1 113 ? 6.029 -5.891 -14.810 1.00 89.31 113 ALA A C 1
ATOM 942 O O . ALA A 1 113 ? 5.809 -4.705 -15.052 1.00 89.31 113 ALA A O 1
ATOM 943 N N . ASN A 1 114 ? 5.227 -6.641 -14.066 1.00 91.19 114 ASN A N 1
ATOM 944 C CA . ASN A 1 114 ? 4.033 -6.125 -13.419 1.00 91.19 114 ASN A CA 1
ATOM 945 C C . ASN A 1 114 ? 3.859 -6.727 -12.023 1.00 91.19 114 ASN A C 1
ATOM 947 O O . ASN A 1 114 ? 4.443 -7.763 -11.686 1.00 91.19 114 ASN A O 1
ATOM 951 N N . GLY A 1 115 ? 3.065 -6.058 -11.195 1.00 91.44 115 GLY A N 1
ATOM 952 C CA . GLY A 1 115 ? 2.784 -6.515 -9.848 1.00 91.44 115 GLY A CA 1
ATOM 953 C C . GLY A 1 115 ? 1.564 -5.861 -9.225 1.00 91.44 115 GLY A C 1
ATOM 954 O O . GLY A 1 115 ? 1.141 -4.786 -9.644 1.00 91.44 115 GLY A O 1
ATOM 955 N N . ILE A 1 116 ? 1.007 -6.537 -8.224 1.00 91.94 116 ILE A N 1
ATOM 956 C CA . ILE A 1 116 ? -0.112 -6.052 -7.410 1.00 91.94 116 ILE A CA 1
ATOM 957 C C . ILE A 1 116 ? 0.442 -5.441 -6.134 1.00 91.94 116 ILE A C 1
ATOM 959 O O . ILE A 1 116 ? 1.300 -6.039 -5.477 1.00 91.94 116 ILE A O 1
ATOM 963 N N . GLU A 1 117 ? -0.082 -4.275 -5.776 1.00 93.38 117 GLU A N 1
ATOM 964 C CA . GLU A 1 117 ? 0.273 -3.599 -4.542 1.00 93.38 117 GLU A CA 1
ATOM 965 C C . GLU A 1 117 ? -0.088 -4.457 -3.319 1.00 93.38 117 GLU A C 1
ATOM 967 O O . GLU A 1 117 ? -1.165 -5.054 -3.216 1.00 93.38 117 GLU A O 1
ATOM 972 N N . SER A 1 118 ? 0.829 -4.515 -2.362 1.00 92.25 118 SER A N 1
ATOM 973 C CA . SER A 1 118 ? 0.636 -5.143 -1.064 1.00 92.25 118 SER A CA 1
ATOM 974 C C . SER A 1 118 ? 1.436 -4.396 0.001 1.00 92.25 118 SER A C 1
ATOM 976 O O . SER A 1 118 ? 2.206 -3.480 -0.288 1.00 92.25 118 SER A O 1
ATOM 978 N N . SER A 1 119 ? 1.259 -4.762 1.269 1.00 91.81 119 SER A N 1
ATOM 979 C CA . SER A 1 119 ? 2.056 -4.147 2.327 1.00 91.81 119 SER A CA 1
ATOM 980 C C . SER A 1 119 ? 3.488 -4.689 2.310 1.00 91.81 119 SER A C 1
ATOM 982 O O . SER A 1 119 ? 3.713 -5.880 2.078 1.00 91.81 119 SER A O 1
ATOM 984 N N . TRP A 1 120 ? 4.469 -3.838 2.631 1.00 91.31 120 TRP A N 1
ATOM 985 C CA . TRP A 1 120 ? 5.851 -4.287 2.828 1.00 91.31 120 TRP A CA 1
ATOM 986 C C . TRP A 1 120 ? 5.934 -5.444 3.828 1.00 91.31 120 TRP A C 1
ATOM 988 O O . TRP A 1 120 ? 6.670 -6.397 3.601 1.00 91.31 120 TRP A O 1
ATOM 998 N N . TYR A 1 121 ? 5.161 -5.391 4.914 1.00 89.44 121 TYR A N 1
ATOM 999 C CA . TYR A 1 121 ? 5.159 -6.433 5.937 1.00 89.44 121 TYR A CA 1
ATOM 1000 C C . TYR A 1 121 ? 4.731 -7.796 5.377 1.00 89.44 121 TYR A C 1
ATOM 1002 O O . TYR A 1 121 ? 5.418 -8.794 5.607 1.00 89.44 121 TYR A O 1
ATOM 1010 N N . ASP A 1 122 ? 3.649 -7.832 4.597 1.00 89.12 122 ASP A N 1
ATOM 1011 C CA . ASP A 1 122 ? 3.151 -9.067 3.988 1.00 89.12 122 ASP A CA 1
ATOM 1012 C C . ASP A 1 122 ? 4.175 -9.642 3.005 1.00 89.12 122 ASP A C 1
ATOM 1014 O O . ASP A 1 122 ? 4.499 -10.828 3.064 1.00 89.12 122 ASP A O 1
ATOM 1018 N N . LEU A 1 123 ? 4.745 -8.796 2.142 1.00 92.50 123 LEU A N 1
ATOM 1019 C CA . LEU A 1 123 ? 5.733 -9.213 1.143 1.00 92.50 123 LEU A CA 1
ATOM 1020 C C . LEU A 1 123 ? 7.047 -9.658 1.785 1.00 92.50 123 LEU A C 1
ATOM 1022 O O . LEU A 1 123 ? 7.633 -10.663 1.381 1.00 92.50 123 LEU A O 1
ATOM 1026 N N . LYS A 1 124 ? 7.486 -8.952 2.829 1.00 91.75 124 LYS A N 1
ATOM 1027 C CA . LYS A 1 124 ? 8.657 -9.309 3.626 1.00 91.75 124 LYS A CA 1
ATOM 1028 C C . LYS A 1 124 ? 8.510 -10.708 4.215 1.00 91.75 124 LYS A C 1
ATOM 1030 O O . LYS A 1 124 ? 9.428 -11.516 4.090 1.00 91.75 124 LYS A O 1
ATOM 1035 N N . HIS A 1 125 ? 7.362 -11.007 4.823 1.00 91.06 125 HIS A N 1
ATOM 1036 C CA . HIS A 1 125 ? 7.085 -12.332 5.373 1.00 91.06 125 HIS A CA 1
ATOM 1037 C C . HIS A 1 125 ? 6.954 -13.396 4.283 1.00 91.06 125 HIS A C 1
ATOM 1039 O O . HIS A 1 125 ? 7.571 -14.454 4.391 1.00 91.06 125 HIS A O 1
ATOM 1045 N N . LYS A 1 126 ? 6.206 -13.103 3.217 1.00 91.94 126 LYS A N 1
ATOM 1046 C CA . LYS A 1 126 ? 5.967 -14.023 2.101 1.00 91.94 126 LYS A CA 1
ATOM 1047 C C . LYS A 1 126 ? 7.256 -14.472 1.417 1.00 91.94 126 LYS A C 1
ATOM 1049 O O . LYS A 1 126 ? 7.422 -15.657 1.150 1.00 91.94 126 LYS A O 1
ATOM 1054 N N . PHE A 1 127 ? 8.165 -13.538 1.158 1.00 90.94 127 PHE A N 1
ATOM 1055 C CA . PHE A 1 127 ? 9.425 -13.806 0.464 1.00 90.94 127 PHE A CA 1
ATOM 1056 C C . PHE A 1 127 ? 10.607 -14.040 1.414 1.00 90.94 127 PHE A C 1
ATOM 1058 O O . PHE A 1 127 ? 11.754 -14.016 0.971 1.00 90.94 127 PHE A O 1
ATOM 1065 N N . ASN A 1 128 ? 10.346 -14.231 2.716 1.00 91.25 128 ASN A N 1
ATOM 1066 C CA . ASN A 1 128 ? 11.360 -14.418 3.758 1.00 91.25 128 ASN A CA 1
ATOM 1067 C C . ASN A 1 128 ? 12.509 -13.390 3.673 1.00 91.25 128 ASN A C 1
ATOM 1069 O O . ASN A 1 128 ? 13.693 -13.721 3.759 1.00 91.25 128 ASN A O 1
ATOM 1073 N N . ARG A 1 129 ? 12.158 -12.123 3.437 1.00 87.06 129 ARG A N 1
ATOM 1074 C CA . ARG A 1 129 ? 13.121 -11.028 3.306 1.00 87.06 129 ARG A CA 1
ATOM 1075 C C . ARG A 1 129 ? 13.399 -10.413 4.678 1.00 87.06 129 ARG A C 1
ATOM 1077 O O . ARG A 1 129 ? 12.522 -10.325 5.536 1.00 87.06 129 ARG A O 1
ATOM 1084 N N . GLN A 1 130 ? 14.622 -9.946 4.895 1.00 89.00 130 GLN A N 1
ATOM 1085 C CA . GLN A 1 130 ? 14.967 -9.081 6.024 1.00 89.00 130 GLN A CA 1
ATOM 1086 C C . GLN A 1 130 ? 15.156 -7.641 5.536 1.00 89.00 130 GLN A C 1
ATOM 1088 O O . GLN A 1 130 ? 15.094 -7.369 4.341 1.00 89.00 130 GLN A O 1
ATOM 1093 N N . GLY A 1 131 ? 15.368 -6.715 6.470 1.00 86.19 131 GLY A N 1
ATOM 1094 C CA . GLY A 1 131 ? 15.538 -5.294 6.167 1.00 86.19 131 GLY A CA 1
ATOM 1095 C C . GLY A 1 131 ? 14.317 -4.438 6.497 1.00 86.19 131 GLY A C 1
ATOM 1096 O O . GLY A 1 131 ? 13.377 -4.875 7.182 1.00 86.19 131 GLY A O 1
ATOM 1097 N N . VAL A 1 132 ? 14.396 -3.194 6.036 1.00 91.19 132 VAL A N 1
ATOM 1098 C CA . VAL A 1 132 ? 13.432 -2.115 6.266 1.00 91.19 132 VAL A CA 1
ATOM 1099 C C . VAL A 1 132 ? 12.758 -1.706 4.958 1.00 91.19 132 VAL A C 1
ATOM 1101 O O . VAL A 1 132 ? 13.138 -2.148 3.873 1.00 91.19 132 VAL A O 1
ATOM 1104 N N . GLU A 1 133 ? 11.736 -0.874 5.094 1.00 92.81 133 GLU A N 1
ATOM 1105 C CA . GLU A 1 133 ? 11.053 -0.200 3.992 1.00 92.81 133 GLU A CA 1
ATOM 1106 C C . GLU A 1 133 ? 12.039 0.534 3.072 1.00 92.81 133 GLU A C 1
ATOM 1108 O O . GLU A 1 133 ? 13.103 0.975 3.510 1.00 92.81 133 GLU A O 1
ATOM 1113 N N . CYS A 1 134 ? 11.704 0.621 1.781 1.00 92.75 134 CYS A N 1
ATOM 1114 C CA . CYS A 1 134 ? 12.570 1.261 0.787 1.00 92.75 134 CYS A CA 1
ATOM 1115 C C . CYS A 1 134 ? 12.637 2.774 1.005 1.00 92.75 134 CYS A C 1
ATOM 1117 O O . CYS A 1 134 ? 13.709 3.369 0.936 1.00 92.75 134 CYS A O 1
ATOM 1119 N N . ASP A 1 135 ? 11.469 3.372 1.220 1.00 93.69 135 ASP A N 1
ATOM 1120 C CA . ASP A 1 135 ? 11.234 4.797 1.411 1.00 93.69 135 ASP A CA 1
ATOM 1121 C C . ASP A 1 135 ? 9.856 4.962 2.077 1.00 93.69 135 ASP A C 1
ATOM 1123 O O . ASP A 1 135 ? 9.001 4.080 1.943 1.00 93.69 135 ASP A O 1
ATOM 1127 N N . SER A 1 136 ? 9.618 6.072 2.779 1.00 86.31 136 SER A N 1
ATOM 1128 C CA . SER A 1 136 ? 8.321 6.353 3.415 1.00 86.31 136 SER A CA 1
ATOM 1129 C C . SER A 1 136 ? 7.195 6.615 2.409 1.00 86.31 136 SER A C 1
ATOM 1131 O O . SER A 1 136 ? 6.024 6.517 2.763 1.00 86.31 136 SER A O 1
ATOM 1133 N N . THR A 1 137 ? 7.543 6.941 1.163 1.00 88.25 137 THR A N 1
ATOM 1134 C CA . THR A 1 137 ? 6.616 7.186 0.047 1.00 88.25 137 THR A CA 1
ATOM 1135 C C . THR A 1 137 ? 6.513 6.002 -0.917 1.00 88.25 137 THR A C 1
ATOM 1137 O O . THR A 1 137 ? 5.926 6.123 -1.991 1.00 88.25 137 THR A O 1
ATOM 1140 N N . ALA A 1 138 ? 7.123 4.864 -0.576 1.00 92.38 138 ALA A N 1
ATOM 1141 C CA . ALA A 1 138 ? 7.136 3.695 -1.439 1.00 92.38 138 ALA A CA 1
ATOM 1142 C C . ALA A 1 138 ? 5.813 2.918 -1.377 1.00 92.38 138 ALA A C 1
ATOM 1144 O O . ALA A 1 138 ? 5.366 2.537 -0.295 1.00 92.38 138 ALA A O 1
ATOM 1145 N N . SER A 1 139 ? 5.277 2.574 -2.546 1.00 93.75 139 SER A N 1
ATOM 1146 C CA . SER A 1 139 ? 4.311 1.479 -2.698 1.00 93.75 139 SER A CA 1
ATOM 1147 C C . SER A 1 139 ? 5.051 0.191 -3.048 1.00 93.75 139 SER A C 1
ATOM 1149 O O . SER A 1 139 ? 6.065 0.226 -3.754 1.00 93.75 139 SER A O 1
ATOM 1151 N N . TYR A 1 140 ? 4.569 -0.951 -2.557 1.00 95.00 140 TYR A N 1
ATOM 1152 C CA . TYR A 1 140 ? 5.262 -2.237 -2.668 1.00 95.00 140 TYR A CA 1
ATOM 1153 C C . TYR A 1 140 ? 4.432 -3.239 -3.444 1.00 95.00 140 TYR A C 1
ATOM 1155 O O . TYR A 1 140 ? 3.233 -3.348 -3.227 1.00 95.00 140 TYR A O 1
ATOM 1163 N N . TYR A 1 141 ? 5.085 -4.014 -4.299 1.00 94.50 141 TYR A N 1
ATOM 1164 C CA . TYR A 1 141 ? 4.403 -4.844 -5.275 1.00 94.50 141 TYR A CA 1
ATOM 1165 C C . TYR A 1 141 ? 4.911 -6.277 -5.238 1.00 94.50 141 TYR A C 1
ATOM 1167 O O . TYR A 1 141 ? 6.119 -6.540 -5.247 1.00 94.50 141 TYR A O 1
ATOM 1175 N N . GLU A 1 142 ? 3.959 -7.204 -5.229 1.00 93.31 142 GLU A N 1
ATOM 1176 C CA . GLU A 1 142 ? 4.198 -8.601 -5.548 1.00 93.31 142 GLU A CA 1
ATOM 1177 C C . GLU A 1 142 ? 4.179 -8.782 -7.060 1.00 93.31 142 GLU A C 1
ATOM 1179 O O . GLU A 1 142 ? 3.183 -8.448 -7.704 1.00 93.31 142 GLU A O 1
ATOM 1184 N N . LYS A 1 143 ? 5.239 -9.355 -7.630 1.00 90.31 143 LYS A N 1
ATOM 1185 C CA . LYS A 1 143 ? 5.269 -9.653 -9.062 1.00 90.31 143 LYS A CA 1
ATOM 1186 C C . LYS A 1 143 ? 4.172 -10.638 -9.472 1.00 90.31 143 LYS A C 1
ATOM 1188 O O . LYS A 1 143 ? 3.977 -11.659 -8.817 1.00 90.31 143 LYS A O 1
ATOM 1193 N N . ILE A 1 144 ? 3.552 -10.380 -10.623 1.00 84.25 144 ILE A N 1
ATOM 1194 C CA . ILE A 1 144 ? 2.653 -11.327 -11.300 1.00 84.25 144 ILE A CA 1
ATOM 1195 C C . ILE A 1 144 ? 3.311 -11.927 -12.555 1.00 84.25 144 ILE A C 1
ATOM 1197 O O . ILE A 1 144 ? 3.118 -13.107 -12.842 1.00 84.25 144 ILE A O 1
ATOM 1201 N N . SER A 1 145 ? 4.105 -11.147 -13.292 1.00 79.56 145 SER A N 1
ATOM 1202 C CA . SER A 1 145 ? 4.785 -11.578 -14.520 1.00 79.56 145 SER A CA 1
ATOM 1203 C C . SER A 1 145 ? 5.793 -12.707 -14.275 1.00 79.56 145 SER A C 1
ATOM 1205 O O . SER A 1 145 ? 6.405 -12.811 -13.207 1.00 79.56 145 SER A O 1
ATOM 1207 N N . LYS A 1 146 ? 6.070 -13.540 -15.290 1.00 75.19 146 LYS A N 1
ATOM 1208 C CA . LYS A 1 146 ? 7.111 -14.580 -15.163 1.00 75.19 146 LYS A CA 1
ATOM 1209 C C . LYS A 1 146 ? 8.492 -13.987 -14.900 1.00 75.19 146 LYS A C 1
ATOM 1211 O O . LYS A 1 146 ? 9.270 -14.510 -14.098 1.00 75.19 146 LYS A O 1
ATOM 1216 N N . ARG A 1 147 ? 8.801 -12.867 -15.553 1.00 75.00 147 ARG A N 1
ATOM 1217 C CA . ARG A 1 147 ? 10.105 -12.194 -15.490 1.00 75.00 147 ARG A CA 1
ATOM 1218 C C . ARG A 1 147 ? 10.035 -10.939 -14.624 1.00 75.00 147 ARG A C 1
ATOM 1220 O O . ARG A 1 147 ? 9.002 -10.285 -14.578 1.00 75.00 147 ARG A O 1
ATOM 1227 N N . GLY A 1 148 ? 11.126 -10.628 -13.929 1.00 77.19 148 GLY A N 1
ATOM 1228 C CA . GLY A 1 148 ? 11.185 -9.541 -12.945 1.00 77.19 148 GLY A CA 1
ATOM 1229 C C . GLY A 1 148 ? 11.528 -10.030 -11.536 1.00 77.19 148 GLY A C 1
ATOM 1230 O O . GLY A 1 148 ? 11.487 -11.243 -11.280 1.00 77.19 148 GLY A O 1
ATOM 1231 N N . PRO A 1 149 ? 11.856 -9.107 -10.617 1.00 82.88 149 PRO A N 1
ATOM 1232 C CA . PRO A 1 149 ? 12.083 -9.441 -9.216 1.00 82.88 149 PRO A CA 1
ATOM 1233 C C . PRO A 1 149 ? 10.763 -9.852 -8.568 1.00 82.88 149 PRO A C 1
ATOM 1235 O O . PRO A 1 149 ? 9.715 -9.323 -8.908 1.00 82.88 149 PRO A O 1
ATOM 1238 N N . GLU A 1 150 ? 10.801 -10.769 -7.612 1.00 89.44 150 GLU A N 1
ATOM 1239 C CA . GLU A 1 150 ? 9.596 -11.208 -6.889 1.00 89.44 150 GLU A CA 1
ATOM 1240 C C . GLU A 1 150 ? 8.928 -10.069 -6.104 1.00 89.44 150 GLU A C 1
ATOM 1242 O O . GLU A 1 150 ? 7.712 -10.057 -5.917 1.00 89.44 150 GLU A O 1
ATOM 1247 N N . LEU A 1 151 ? 9.751 -9.111 -5.675 1.00 93.06 151 LEU A N 1
ATOM 1248 C CA . LEU A 1 151 ? 9.390 -7.976 -4.848 1.00 93.06 151 LEU A CA 1
ATOM 1249 C C . LEU A 1 151 ? 10.047 -6.710 -5.389 1.00 93.06 151 LEU A C 1
ATOM 1251 O O . LEU A 1 151 ? 11.279 -6.628 -5.488 1.00 93.06 151 LEU A O 1
ATOM 1255 N N . PHE A 1 152 ? 9.226 -5.711 -5.691 1.00 94.56 152 PHE A N 1
ATOM 1256 C CA . PHE A 1 152 ? 9.691 -4.385 -6.070 1.00 94.56 152 PHE A CA 1
ATOM 1257 C C . PHE A 1 152 ? 8.893 -3.287 -5.369 1.00 94.56 152 PHE A C 1
ATOM 1259 O O . PHE A 1 152 ? 7.809 -3.519 -4.843 1.00 94.56 152 PHE A O 1
ATOM 1266 N N . ALA A 1 153 ? 9.468 -2.094 -5.332 1.00 96.44 153 ALA A N 1
ATOM 1267 C CA . ALA A 1 153 ? 8.864 -0.892 -4.791 1.00 96.44 153 ALA A CA 1
ATOM 1268 C C . ALA A 1 153 ? 8.900 0.219 -5.839 1.00 96.44 153 ALA A C 1
ATOM 1270 O O . ALA A 1 153 ? 9.860 0.322 -6.608 1.00 96.44 153 ALA A O 1
ATOM 1271 N N . ILE A 1 154 ? 7.870 1.058 -5.848 1.00 95.00 154 ILE A N 1
ATOM 1272 C CA . ILE A 1 154 ? 7.818 2.275 -6.655 1.00 95.00 154 ILE A CA 1
ATOM 1273 C C . ILE A 1 154 ? 7.808 3.459 -5.701 1.00 95.00 154 ILE A C 1
ATOM 1275 O O . ILE A 1 154 ? 6.938 3.572 -4.845 1.00 95.00 154 ILE A O 1
ATOM 1279 N N . VAL A 1 155 ? 8.797 4.335 -5.856 1.00 93.06 155 VAL A N 1
ATOM 1280 C CA . VAL A 1 155 ? 8.952 5.554 -5.061 1.00 93.06 155 VAL A CA 1
ATOM 1281 C C . VAL A 1 155 ? 8.551 6.740 -5.927 1.00 93.06 155 VAL A C 1
ATOM 1283 O O . VAL A 1 155 ? 9.072 6.898 -7.040 1.00 93.06 155 VAL A O 1
ATOM 1286 N N . ASN A 1 156 ? 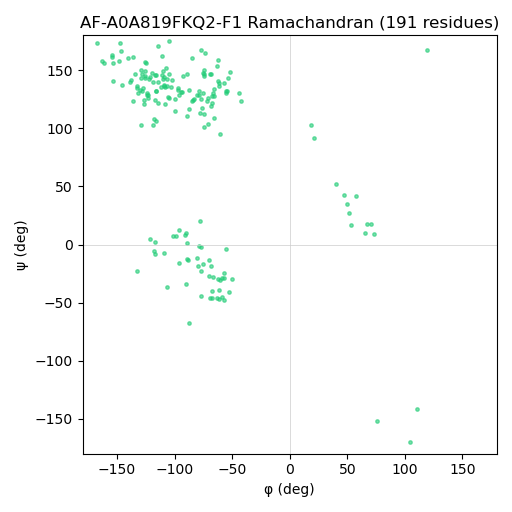7.632 7.567 -5.420 1.00 86.50 156 ASN A N 1
ATOM 1287 C CA . ASN A 1 156 ? 7.138 8.777 -6.086 1.00 86.50 156 ASN A CA 1
ATOM 1288 C C . ASN A 1 156 ? 6.700 8.549 -7.546 1.00 86.50 156 ASN A C 1
ATOM 1290 O O . ASN A 1 156 ? 6.975 9.393 -8.396 1.00 86.50 156 ASN A O 1
ATOM 1294 N N . ASN A 1 157 ? 6.121 7.386 -7.869 1.00 83.50 157 ASN A N 1
ATOM 1295 C CA . ASN A 1 157 ? 5.676 6.995 -9.220 1.00 83.50 157 ASN A CA 1
ATOM 1296 C C . ASN A 1 157 ? 6.733 7.114 -10.338 1.00 83.50 157 ASN A C 1
ATOM 1298 O O . ASN A 1 157 ? 6.401 7.116 -11.519 1.00 83.50 157 ASN A O 1
ATOM 1302 N N . THR A 1 158 ? 8.016 7.225 -9.988 1.00 88.50 158 THR A N 1
ATOM 1303 C CA . THR A 1 158 ? 9.086 7.579 -10.941 1.00 88.50 158 THR A CA 1
ATOM 1304 C C . THR A 1 158 ? 10.303 6.678 -10.835 1.00 88.50 158 THR A C 1
ATOM 1306 O O . THR A 1 158 ? 11.088 6.583 -11.776 1.00 88.50 158 THR A O 1
ATOM 1309 N N . SER A 1 159 ? 10.505 6.024 -9.692 1.00 94.31 159 SER A N 1
ATOM 1310 C CA . SER A 1 159 ? 11.680 5.191 -9.457 1.00 94.31 159 SER A CA 1
ATOM 1311 C C . SER A 1 159 ? 11.274 3.798 -9.017 1.00 94.31 159 SER A C 1
ATOM 1313 O O . SER A 1 159 ? 10.601 3.647 -8.003 1.00 94.31 159 SER A O 1
ATOM 1315 N N . VAL A 1 160 ? 11.746 2.786 -9.747 1.00 95.12 160 VAL A N 1
ATOM 1316 C CA . VAL A 1 160 ? 11.550 1.380 -9.383 1.00 95.12 160 VAL A CA 1
ATOM 1317 C C . VAL A 1 160 ? 12.774 0.854 -8.646 1.00 95.12 160 VAL A C 1
ATOM 1319 O O . VAL A 1 160 ? 13.914 1.022 -9.092 1.00 95.12 160 VAL A O 1
ATOM 1322 N N . PHE A 1 161 ? 12.529 0.175 -7.534 1.00 95.56 161 PHE A N 1
ATOM 1323 C CA . PHE A 1 161 ? 13.528 -0.519 -6.738 1.00 95.56 161 PHE A CA 1
ATOM 1324 C C . PHE A 1 161 ? 13.159 -1.989 -6.631 1.00 95.56 161 PHE A C 1
ATOM 1326 O O . PHE A 1 161 ? 11.992 -2.321 -6.480 1.00 95.56 161 PHE A O 1
ATOM 1333 N N . TYR A 1 162 ? 14.143 -2.875 -6.667 1.00 93.00 162 TYR A N 1
ATOM 1334 C CA . TYR A 1 162 ? 13.948 -4.284 -6.352 1.00 93.00 162 TYR A CA 1
ATOM 1335 C C . TYR A 1 162 ? 14.618 -4.628 -5.038 1.00 93.00 162 TYR A C 1
ATOM 1337 O O . TYR A 1 162 ? 15.636 -4.032 -4.667 1.00 93.00 162 TYR A O 1
ATOM 1345 N N . HIS A 1 163 ? 14.036 -5.599 -4.346 1.00 92.50 163 HIS A N 1
ATOM 1346 C CA . HIS A 1 163 ? 14.586 -6.092 -3.100 1.00 92.50 163 HIS A CA 1
ATOM 1347 C C . HIS A 1 163 ? 15.357 -7.388 -3.339 1.00 92.50 163 HIS A C 1
ATOM 1349 O O . HIS A 1 163 ? 14.769 -8.413 -3.684 1.00 92.50 163 HIS A O 1
ATOM 1355 N N . ASP A 1 164 ? 16.667 -7.355 -3.115 1.00 87.12 164 ASP A N 1
ATOM 1356 C CA . ASP A 1 164 ? 17.523 -8.533 -3.201 1.00 87.12 164 ASP A CA 1
ATOM 1357 C C . ASP A 1 164 ? 18.445 -8.617 -1.983 1.00 87.12 164 ASP A C 1
ATOM 1359 O O . ASP A 1 164 ? 19.016 -7.614 -1.561 1.00 87.12 164 ASP A O 1
ATOM 1363 N N . ASN A 1 165 ? 18.551 -9.811 -1.392 1.00 81.75 165 ASN A N 1
ATOM 1364 C CA . ASN A 1 165 ? 19.404 -10.105 -0.234 1.00 81.75 165 ASN A CA 1
ATOM 1365 C C . ASN A 1 165 ? 19.435 -8.996 0.841 1.00 81.75 165 ASN A C 1
ATOM 1367 O O . ASN A 1 165 ? 20.499 -8.558 1.273 1.00 81.75 165 ASN A O 1
ATOM 1371 N N . ASN A 1 166 ? 18.252 -8.560 1.291 1.00 85.56 166 ASN A N 1
ATOM 1372 C CA . ASN A 1 166 ? 18.062 -7.555 2.353 1.00 85.56 166 ASN A CA 1
ATOM 1373 C C . ASN A 1 166 ? 18.454 -6.121 1.974 1.00 85.56 166 ASN A C 1
ATOM 1375 O O . ASN A 1 166 ? 18.652 -5.281 2.854 1.00 85.56 166 ASN A O 1
ATOM 1379 N N . LYS A 1 167 ? 18.571 -5.834 0.675 1.00 91.94 167 LYS A N 1
ATOM 1380 C CA . LYS A 1 167 ? 18.912 -4.512 0.166 1.00 91.94 167 LYS A CA 1
ATOM 1381 C C . LYS A 1 167 ? 17.987 -4.095 -0.971 1.00 91.94 167 LYS A C 1
ATOM 1383 O O . LYS A 1 167 ? 17.742 -4.841 -1.918 1.00 91.94 167 LYS A O 1
ATOM 1388 N N . TRP A 1 168 ? 17.554 -2.841 -0.910 1.00 95.06 168 TRP A N 1
ATOM 1389 C CA . TRP A 1 168 ? 16.892 -2.169 -2.020 1.00 95.06 168 TRP A CA 1
ATOM 1390 C C . TRP A 1 168 ? 17.914 -1.666 -3.034 1.00 95.06 168 TRP A C 1
ATOM 1392 O O . TRP A 1 168 ? 18.878 -0.979 -2.688 1.00 95.06 168 TRP A O 1
ATOM 1402 N N . SER A 1 169 ? 17.694 -2.002 -4.300 1.00 94.44 169 SER A N 1
ATOM 1403 C CA . SER A 1 169 ? 18.528 -1.567 -5.416 1.00 94.44 169 SER A CA 1
ATOM 1404 C C . SER A 1 169 ? 17.657 -0.948 -6.499 1.00 94.44 169 SER A C 1
ATOM 1406 O O . SER A 1 169 ? 16.631 -1.504 -6.878 1.00 94.44 169 SER A O 1
ATOM 1408 N N . LYS A 1 170 ? 18.052 0.224 -7.004 1.00 94.19 170 LYS A N 1
ATOM 1409 C CA . LYS A 1 170 ? 17.294 0.934 -8.040 1.00 94.19 170 LYS A CA 1
ATOM 1410 C C . LYS A 1 170 ? 17.476 0.266 -9.404 1.00 94.19 170 LYS A C 1
ATOM 1412 O O . LYS A 1 170 ? 18.612 0.103 -9.855 1.00 94.19 170 LYS A O 1
ATOM 1417 N N . TYR A 1 171 ? 16.382 -0.002 -1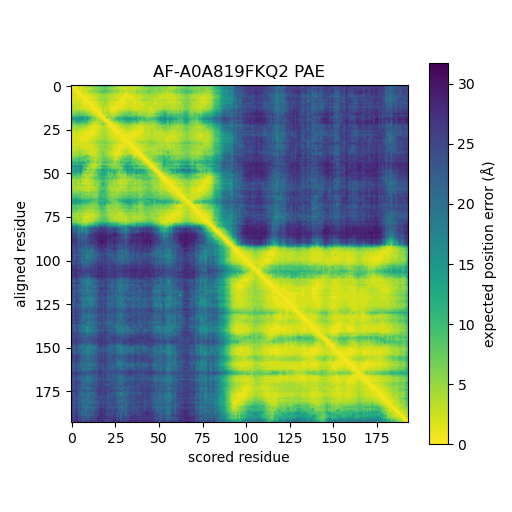0.115 1.00 90.94 171 TYR A N 1
ATOM 1418 C CA . TYR A 1 171 ? 16.444 -0.279 -11.549 1.00 90.94 171 TYR A CA 1
ATOM 1419 C C . TYR A 1 171 ? 16.687 1.016 -12.312 1.00 90.94 171 TYR A C 1
ATOM 1421 O O . TYR A 1 171 ? 15.779 1.807 -12.546 1.00 90.94 171 TYR A O 1
ATOM 1429 N N . ARG A 1 172 ? 17.935 1.237 -12.727 1.00 91.00 172 ARG A N 1
ATOM 1430 C CA . ARG A 1 17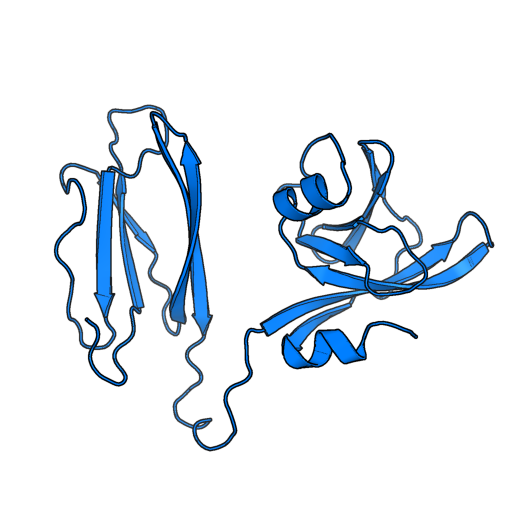2 ? 18.294 2.425 -13.516 1.00 91.00 172 ARG A CA 1
ATOM 1431 C C . ARG A 1 172 ? 17.671 2.427 -14.912 1.00 91.00 172 ARG A C 1
ATOM 1433 O O . ARG A 1 172 ? 17.456 3.495 -15.462 1.00 91.00 172 ARG A O 1
ATOM 1440 N N . SER A 1 173 ? 17.403 1.245 -15.464 1.00 91.81 173 SER A N 1
ATOM 1441 C CA . SER A 1 173 ? 16.788 1.054 -16.780 1.00 91.81 173 SER A CA 1
ATOM 1442 C C . SER A 1 173 ? 15.258 1.001 -16.737 1.00 91.81 173 SER A C 1
ATOM 1444 O O . SER A 1 173 ? 14.653 0.774 -17.780 1.00 91.81 173 SER A O 1
ATOM 1446 N N . ALA A 1 174 ? 14.634 1.161 -15.562 1.00 92.50 174 ALA A N 1
ATOM 1447 C CA . ALA A 1 174 ? 13.181 1.134 -15.462 1.00 92.50 174 ALA A CA 1
ATOM 1448 C C . ALA A 1 174 ? 12.561 2.335 -16.188 1.00 92.50 174 ALA A C 1
ATOM 1450 O O . ALA A 1 174 ? 12.958 3.478 -15.967 1.00 92.50 174 ALA A O 1
ATOM 1451 N N . ALA A 1 175 ? 11.576 2.058 -17.035 1.00 92.19 175 ALA A N 1
ATOM 1452 C CA . ALA A 1 175 ? 10.860 3.035 -17.840 1.00 92.19 175 ALA A CA 1
ATOM 1453 C C . ALA A 1 175 ? 9.399 2.610 -18.032 1.00 92.19 175 ALA A C 1
ATOM 1455 O O . ALA A 1 175 ? 9.047 1.448 -17.808 1.00 92.19 175 ALA A O 1
ATOM 1456 N N . ASN A 1 176 ? 8.568 3.544 -18.503 1.00 93.12 176 ASN A N 1
ATOM 1457 C CA . ASN A 1 176 ? 7.144 3.323 -18.787 1.00 93.12 176 ASN A CA 1
ATOM 1458 C C . ASN A 1 176 ? 6.362 2.823 -17.560 1.00 93.12 176 ASN A C 1
ATOM 1460 O O . ASN A 1 176 ? 5.559 1.900 -17.665 1.00 93.12 176 ASN A O 1
ATOM 1464 N N . ILE A 1 177 ? 6.650 3.400 -16.389 1.00 93.38 177 ILE A N 1
ATOM 1465 C CA . ILE A 1 177 ? 5.976 3.051 -15.138 1.00 93.38 177 ILE A CA 1
ATOM 1466 C C . ILE A 1 177 ? 4.524 3.522 -15.228 1.00 93.38 177 ILE A C 1
ATOM 1468 O O . ILE A 1 177 ? 4.275 4.718 -15.363 1.00 93.38 177 ILE A O 1
ATOM 1472 N N . THR A 1 178 ? 3.589 2.584 -15.136 1.00 92.94 178 THR A N 1
ATOM 1473 C CA . THR A 1 178 ? 2.151 2.860 -15.169 1.00 92.94 178 THR A CA 1
ATOM 1474 C C . THR A 1 178 ? 1.484 2.132 -14.017 1.00 92.94 178 THR A C 1
ATOM 1476 O O . THR A 1 178 ? 1.725 0.944 -13.832 1.00 92.94 178 THR A O 1
ATOM 1479 N N . CYS A 1 179 ? 0.656 2.838 -13.251 1.00 90.38 179 CYS A N 1
ATOM 1480 C CA . CYS A 1 179 ? -0.042 2.310 -12.084 1.00 90.38 179 CYS A CA 1
ATOM 1481 C C . CYS A 1 179 ? -1.534 2.589 -12.220 1.00 90.38 179 CYS A C 1
ATOM 1483 O O . CYS A 1 179 ? -1.930 3.743 -12.368 1.00 90.38 179 CYS A O 1
ATOM 1485 N N . ASN A 1 180 ? -2.346 1.534 -12.209 1.00 89.56 180 ASN A N 1
ATOM 1486 C CA . ASN A 1 180 ? -3.784 1.606 -12.435 1.00 89.56 180 ASN A CA 1
ATOM 1487 C C . ASN A 1 180 ? -4.537 0.771 -11.399 1.00 89.56 180 ASN A C 1
ATOM 1489 O O . ASN A 1 180 ? -4.087 -0.302 -10.995 1.00 89.56 180 ASN A O 1
ATOM 1493 N N . LEU A 1 181 ? -5.732 1.230 -11.029 1.00 84.94 181 LEU A N 1
ATOM 1494 C CA . LEU A 1 181 ? -6.657 0.441 -10.224 1.00 84.94 181 LEU A CA 1
ATOM 1495 C C . LEU A 1 181 ? -7.339 -0.610 -11.103 1.00 84.94 181 LEU A C 1
ATOM 1497 O O . LEU A 1 181 ? -7.956 -0.275 -12.114 1.00 84.94 181 LEU A O 1
ATOM 1501 N N . ILE A 1 182 ? -7.247 -1.871 -10.692 1.00 83.62 182 ILE A N 1
ATOM 1502 C CA . ILE A 1 182 ? -7.892 -3.009 -11.344 1.00 83.62 182 ILE A CA 1
ATOM 1503 C C . ILE A 1 182 ? -8.862 -3.718 -10.384 1.00 83.62 182 ILE A C 1
ATOM 1505 O O . ILE A 1 182 ? -8.604 -3.784 -9.176 1.00 83.62 182 ILE A O 1
ATOM 1509 N N . PRO A 1 183 ? -9.966 -4.297 -10.881 1.00 81.62 183 PRO A N 1
ATOM 1510 C CA . PRO A 1 183 ? -10.827 -5.162 -10.081 1.00 81.62 183 PRO A CA 1
ATOM 1511 C C . PRO A 1 183 ? -10.086 -6.412 -9.585 1.00 81.62 183 PRO A C 1
ATOM 1513 O O . PRO A 1 183 ? -9.350 -7.055 -10.334 1.00 81.62 183 PRO A O 1
ATOM 1516 N N . TRP A 1 184 ? -10.335 -6.844 -8.342 1.00 72.50 184 TRP A N 1
ATOM 1517 C CA . TRP A 1 184 ? -9.711 -8.064 -7.799 1.00 72.50 184 TRP A CA 1
ATOM 1518 C C . TRP A 1 184 ? -10.019 -9.324 -8.623 1.00 72.50 184 TRP A C 1
ATOM 1520 O O . TRP A 1 184 ? -9.194 -10.239 -8.671 1.00 72.50 184 TRP A O 1
ATOM 1530 N N . SER A 1 185 ? -11.171 -9.373 -9.305 1.00 75.00 185 SER A N 1
ATOM 1531 C CA . SER A 1 185 ? -11.536 -10.473 -10.213 1.00 75.00 185 SER A CA 1
ATOM 1532 C C . SER A 1 185 ? -10.527 -10.697 -11.335 1.00 75.00 185 SER A C 1
ATOM 1534 O O . SER A 1 185 ? -10.364 -11.832 -11.781 1.00 75.00 185 SER A O 1
ATOM 1536 N N . ASP A 1 186 ? -9.827 -9.644 -11.747 1.00 76.62 186 ASP A N 1
ATOM 1537 C CA . ASP A 1 186 ? -9.011 -9.651 -12.958 1.00 76.62 186 ASP A CA 1
ATOM 1538 C C . ASP A 1 186 ? -7.585 -10.132 -12.656 1.00 76.62 186 ASP A C 1
ATOM 1540 O O . ASP A 1 186 ? -6.847 -10.539 -13.549 1.00 76.62 186 ASP A O 1
ATOM 1544 N N . THR A 1 187 ? -7.217 -10.218 -11.372 1.00 71.62 187 THR A N 1
ATOM 1545 C CA . THR A 1 187 ? -5.896 -10.687 -10.921 1.00 71.62 187 THR A CA 1
ATOM 1546 C C . THR A 1 187 ? -5.567 -12.116 -11.346 1.00 71.62 187 THR A C 1
ATOM 1548 O O . THR A 1 187 ? -4.402 -12.444 -11.570 1.00 71.62 187 THR A O 1
ATOM 1551 N N . ASN A 1 188 ? -6.575 -12.980 -11.491 1.00 66.81 188 ASN A N 1
ATOM 1552 C CA . ASN A 1 188 ? -6.373 -14.363 -11.925 1.00 66.81 188 ASN A CA 1
ATOM 1553 C C . ASN A 1 188 ? -6.116 -14.483 -13.432 1.00 66.81 188 ASN A C 1
ATOM 1555 O O . ASN A 1 188 ? -5.503 -15.459 -13.851 1.00 66.81 188 ASN A O 1
ATOM 1559 N N . LEU A 1 189 ? -6.548 -13.501 -14.227 1.00 63.81 189 LEU A N 1
ATOM 1560 C CA . LEU A 1 189 ? -6.312 -13.460 -15.674 1.00 63.81 189 LEU A CA 1
ATOM 1561 C C . LEU A 1 189 ? -4.897 -12.976 -16.015 1.00 63.81 189 LEU A C 1
ATOM 1563 O O . LEU A 1 189 ? -4.419 -13.203 -17.120 1.00 63.81 189 LEU A O 1
ATOM 1567 N N . LEU A 1 190 ? -4.230 -12.320 -15.062 1.00 65.62 190 LEU A N 1
ATOM 1568 C CA . LEU A 1 190 ? -2.909 -11.717 -15.242 1.00 65.62 190 LEU A CA 1
ATOM 1569 C C . LEU A 1 190 ? -1.750 -12.673 -14.947 1.00 65.62 190 LEU A C 1
ATOM 1571 O O . LEU A 1 190 ? -0.608 -12.370 -15.285 1.00 65.62 190 LEU A O 1
ATOM 1575 N N . LYS A 1 191 ? -2.020 -13.821 -14.317 1.00 62.00 191 LYS A N 1
ATOM 1576 C CA . LYS A 1 191 ? -1.005 -14.856 -14.110 1.00 62.00 191 LYS A CA 1
ATOM 1577 C C . LYS A 1 191 ? -0.701 -15.493 -15.463 1.00 62.00 191 LYS A C 1
ATOM 1579 O O . LYS A 1 191 ? -1.510 -16.264 -15.972 1.00 62.00 191 LYS A O 1
ATOM 1584 N N . GLU A 1 192 ? 0.439 -15.136 -16.054 1.00 57.81 192 GLU A N 1
ATOM 1585 C CA . GLU A 1 192 ? 0.910 -15.763 -17.291 1.00 57.81 192 GLU A CA 1
ATOM 1586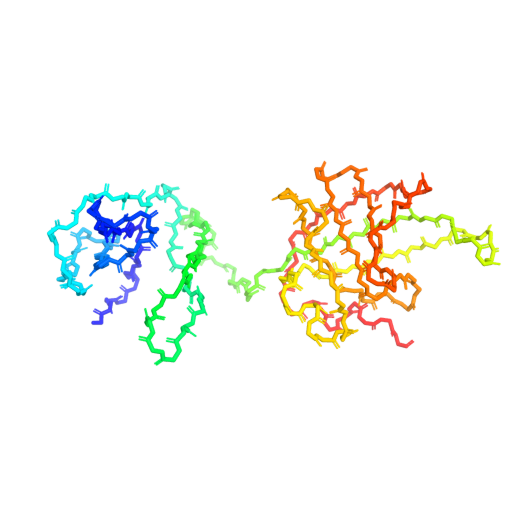 C C . GLU A 1 192 ? 0.979 -17.295 -17.102 1.00 57.81 192 GLU A C 1
ATOM 1588 O O . GLU A 1 192 ? 1.537 -17.740 -16.094 1.00 57.81 192 GLU A O 1
ATOM 1593 N N . PRO A 1 193 ? 0.437 -18.098 -18.039 1.00 48.38 193 PRO A N 1
ATOM 1594 C CA . PRO A 1 193 ? 0.421 -19.562 -17.951 1.00 48.38 193 PRO A CA 1
ATOM 1595 C C . PRO A 1 193 ? 1.829 -20.138 -17.974 1.00 48.38 193 PRO A C 1
ATOM 1597 O O . PRO A 1 193 ? 2.585 -19.715 -18.871 1.00 48.38 193 PRO A O 1
#

Foldseek 3Di:
DADVPKFWQKKKFFAAPVDPAGDGQWIKTAIPVRDIDPIDGDPPGDIDIDGDPQKTWDDKDFDADPPRGTRDIDTDIDGNDPPVVPPDDDFADKWKKKKWWFQDPVPRDIDIWMFTWDDPVVLCVVVVEDEDDPDPQWTKGQTQDPDDARIWIDHPLPWIWHDDRHDTDTRPRIDPIDMDIDGPVCSVVSRDD

Solvent-accessible surface area (backbone atoms only — not comparable to full-atom values): 11412 Å² total; per-residue (Å²): 134,75,57,90,95,50,46,40,39,34,41,40,38,14,29,42,80,93,46,98,53,95,41,76,45,16,39,32,46,28,32,73,82,73,49,66,56,72,67,53,70,42,81,89,28,53,83,45,79,53,69,48,89,63,32,31,61,69,54,73,50,69,44,72,43,100,89,72,47,76,71,42,78,47,80,41,70,40,73,58,74,63,86,85,59,81,85,61,82,82,77,58,64,74,40,49,34,39,35,33,33,30,59,40,86,89,75,73,40,84,39,67,31,34,22,42,60,49,56,63,69,59,51,31,61,74,68,72,50,61,76,77,80,90,49,98,68,45,48,29,25,43,46,49,41,91,50,72,61,70,36,34,34,37,38,80,81,74,42,44,28,34,63,52,97,57,38,77,43,73,48,83,57,52,42,79,67,48,75,47,81,40,50,51,81,55,59,71,76,56,50,70,131